Protein AF-A0A9J5X542-F1 (afdb_monomer_lite)

InterPro domains:
  IPR036397 Ribonuclease H superfamily [G3DSA:3.30.420.10] (144-338)
  IPR051132 3'-5' Exonuclease domain-containing protein [PTHR13620] (135-333)

Radius of gyration: 28.14 Å; chains: 1; bounding box: 59×42×88 Å

Secondary structure (DSSP, 8-state):
--GGGSS-HHHHHHHTEEEEEETTEEEEEEEE--HHHHHHHHHHHHHH--SSS-EEEEEEETTTTEEEEEETTEEEEEEHHHHHHHTT-SS--HHHHHHHT-TT-EEE--TTTTSS--STTTHHHHHHHGGGG-S-HHHHHHHTEEEEEETTEEEEEEEES-HHHHHHHHHHHHHH--SSS-EEEEEEETTTTEEEEEETTEEEEEEHHHHHHHTT-SS--HHHHHHHT-TTPEEEESTT--HHHHHHSS-B-TTSPBP--SSEEEHHHHHHHHTT-GGGGS--HHHHHHHHT---PPP--TTSS--S---SS---HHHHHHHHHHHHHHHHHHHHHHHHHHHHHT--

Structure (mmCIF, N/CA/C/O backbone):
data_AF-A0A9J5X542-F1
#
_entry.id   AF-A0A9J5X542-F1
#
loop_
_atom_site.group_PDB
_atom_site.id
_atom_site.type_symbol
_atom_site.label_atom_id
_atom_site.label_alt_id
_atom_site.label_comp_id
_atom_site.label_asym_id
_atom_site.label_entity_id
_atom_site.label_seq_id
_atom_site.pdbx_PDB_ins_code
_atom_site.Cartn_x
_atom_site.Cartn_y
_atom_site.Cartn_z
_atom_site.occupancy
_atom_site.B_iso_or_equiv
_atom_site.auth_seq_id
_atom_site.auth_comp_id
_atom_site.auth_asym_id
_atom_site.auth_atom_id
_atom_site.pdbx_PDB_model_num
ATOM 1 N N . MET A 1 1 ? 30.188 -1.190 -53.531 1.00 45.97 1 MET A N 1
ATOM 2 C CA . MET A 1 1 ? 29.654 -2.337 -52.774 1.00 45.97 1 MET A CA 1
ATOM 3 C C . MET A 1 1 ? 30.503 -2.487 -51.524 1.00 45.97 1 MET A C 1
ATOM 5 O O . MET A 1 1 ? 31.707 -2.696 -51.648 1.00 45.97 1 MET A O 1
ATOM 9 N N . LYS A 1 2 ? 29.950 -2.208 -50.338 1.00 49.22 2 LYS A N 1
ATOM 10 C CA . LYS A 1 2 ? 30.733 -2.264 -49.090 1.00 49.22 2 LYS A CA 1
ATOM 11 C C . LYS A 1 2 ? 30.877 -3.739 -48.709 1.00 49.22 2 LYS A C 1
ATOM 13 O O . LYS A 1 2 ? 29.898 -4.466 -48.727 1.00 49.22 2 LYS A O 1
ATOM 18 N N . MET A 1 3 ? 32.070 -4.186 -48.317 1.00 48.47 3 MET A N 1
ATOM 19 C CA . MET A 1 3 ? 32.375 -5.602 -48.023 1.00 48.47 3 MET A CA 1
ATOM 20 C C . MET A 1 3 ? 31.442 -6.254 -46.970 1.00 48.47 3 MET A C 1
ATOM 22 O O . MET A 1 3 ? 31.294 -7.470 -46.936 1.00 48.47 3 MET A O 1
ATOM 26 N N . SER A 1 4 ? 30.755 -5.445 -46.153 1.00 50.34 4 SER A N 1
ATOM 27 C CA . SER A 1 4 ? 29.726 -5.897 -45.200 1.00 50.34 4 SER A CA 1
ATOM 28 C C . SER A 1 4 ? 28.386 -6.320 -45.826 1.00 50.34 4 SER A C 1
ATOM 30 O O . SER A 1 4 ? 27.562 -6.888 -45.122 1.00 50.34 4 SER A O 1
ATOM 32 N N . GLU A 1 5 ? 28.164 -6.076 -47.120 1.00 56.66 5 GLU A N 1
ATOM 33 C CA . GLU A 1 5 ? 26.954 -6.487 -47.857 1.00 56.66 5 GLU A CA 1
ATOM 34 C C . GLU A 1 5 ? 27.055 -7.921 -48.414 1.00 56.66 5 GLU A C 1
ATOM 36 O O . GLU A 1 5 ? 26.084 -8.438 -48.956 1.00 56.66 5 GLU A O 1
ATOM 41 N N . LEU A 1 6 ? 28.220 -8.570 -48.288 1.00 66.62 6 LEU A N 1
ATOM 42 C CA . LEU A 1 6 ? 28.500 -9.897 -48.858 1.00 66.62 6 LEU A CA 1
ATOM 43 C C . LEU A 1 6 ? 28.562 -11.027 -47.818 1.00 66.62 6 LEU A C 1
ATOM 45 O O . LEU A 1 6 ? 28.645 -12.194 -48.194 1.00 66.62 6 LEU A O 1
ATOM 49 N N . LEU A 1 7 ? 28.548 -10.704 -46.521 1.00 78.00 7 LEU A N 1
ATOM 50 C CA . LEU A 1 7 ? 28.634 -11.701 -45.452 1.00 78.00 7 LEU A CA 1
ATOM 51 C C . LEU A 1 7 ? 27.237 -12.089 -44.942 1.00 78.00 7 LEU A C 1
ATOM 53 O O . LEU A 1 7 ? 26.386 -11.211 -44.787 1.00 78.00 7 LEU A O 1
ATOM 57 N N . PRO A 1 8 ? 26.991 -13.375 -44.623 1.00 85.88 8 PRO A N 1
ATOM 58 C CA . PRO A 1 8 ? 25.739 -13.801 -44.006 1.00 85.88 8 PRO A CA 1
ATOM 59 C C . PRO A 1 8 ? 25.461 -13.049 -42.698 1.00 85.88 8 PRO A C 1
ATOM 61 O O . PRO A 1 8 ? 26.359 -12.874 -41.872 1.00 85.88 8 PRO A O 1
ATOM 64 N N . LEU A 1 9 ? 24.202 -12.665 -42.458 1.00 81.62 9 LEU A N 1
ATOM 65 C CA . LEU A 1 9 ? 23.803 -11.951 -41.236 1.00 81.62 9 LEU A CA 1
ATOM 66 C C . LEU A 1 9 ? 24.199 -12.710 -39.959 1.00 81.62 9 LEU A C 1
ATOM 68 O O . LEU A 1 9 ? 24.632 -12.094 -38.992 1.00 81.62 9 LEU A O 1
ATOM 72 N N . SER A 1 10 ? 24.119 -14.043 -39.969 1.00 82.50 10 SER A N 1
ATOM 73 C CA . SER A 1 10 ? 24.532 -14.887 -38.842 1.00 82.50 10 SER A CA 1
ATOM 74 C C . SER A 1 10 ? 26.006 -14.707 -38.468 1.00 82.50 10 SER A C 1
ATOM 76 O O . SER A 1 10 ? 26.337 -14.703 -37.284 1.00 82.50 10 SER A O 1
ATOM 78 N N . TRP A 1 11 ? 26.883 -14.497 -39.453 1.00 85.50 11 TRP A N 1
ATOM 79 C CA . TRP A 1 11 ? 28.308 -14.254 -39.221 1.00 85.50 11 TRP A CA 1
ATOM 80 C C . TRP A 1 11 ? 28.540 -12.867 -38.633 1.00 85.50 11 TRP A C 1
ATOM 82 O O . TRP A 1 11 ? 29.341 -12.713 -37.715 1.00 85.50 11 TRP A O 1
ATOM 92 N N . LEU A 1 12 ? 27.812 -11.863 -39.131 1.00 82.62 12 LEU A N 1
ATOM 93 C CA . LEU A 1 12 ? 27.878 -10.503 -38.601 1.00 82.62 12 LEU A CA 1
ATOM 94 C C . LEU A 1 12 ? 27.388 -10.445 -37.148 1.00 82.62 12 LEU A C 1
ATOM 96 O O . LEU A 1 12 ? 28.047 -9.834 -36.316 1.00 82.62 12 LEU A O 1
ATOM 100 N N . VAL A 1 13 ? 26.285 -11.131 -36.827 1.00 81.50 13 VAL A N 1
ATOM 101 C CA . VAL A 1 13 ? 25.786 -11.250 -35.448 1.00 81.50 13 VAL A CA 1
ATOM 102 C C . VAL A 1 13 ? 26.836 -11.919 -34.561 1.00 81.50 13 VAL A C 1
ATOM 104 O O . VAL A 1 13 ? 27.190 -11.361 -33.528 1.00 81.50 13 VAL A O 1
ATOM 107 N N . GLN A 1 14 ? 27.394 -13.060 -34.980 1.00 84.44 14 GLN A N 1
ATOM 108 C CA . GLN A 1 14 ? 28.408 -13.778 -34.201 1.00 84.44 14 GLN A CA 1
ATOM 109 C C . GLN A 1 14 ? 29.667 -12.935 -33.953 1.00 84.44 14 GLN A C 1
ATOM 111 O O . GLN A 1 14 ? 30.185 -12.930 -32.840 1.00 84.44 14 GLN A O 1
ATOM 116 N N . ALA A 1 15 ? 30.140 -12.193 -34.959 1.00 85.75 15 ALA A N 1
ATOM 117 C CA . ALA A 1 15 ? 31.297 -11.306 -34.830 1.00 85.75 15 ALA A CA 1
ATOM 118 C C . ALA A 1 15 ? 31.045 -10.109 -33.892 1.00 85.75 15 ALA A C 1
ATOM 120 O O . ALA A 1 15 ? 31.994 -9.507 -33.391 1.00 85.75 15 ALA A O 1
ATOM 121 N N . SER A 1 16 ? 29.776 -9.769 -33.659 1.00 87.44 16 SER A N 1
ATOM 122 C CA . SER A 1 16 ? 29.337 -8.690 -32.774 1.00 87.44 16 SER A CA 1
ATOM 123 C C . SER A 1 16 ? 28.946 -9.164 -31.372 1.00 87.44 16 SER A C 1
ATOM 125 O O . SER A 1 16 ? 28.579 -8.325 -30.549 1.00 87.44 16 SER A O 1
ATOM 127 N N . THR A 1 17 ? 29.006 -10.469 -31.081 1.00 92.44 17 THR A N 1
ATOM 128 C CA . THR A 1 17 ? 28.602 -11.050 -29.794 1.00 92.44 17 THR A CA 1
ATOM 129 C C . THR A 1 17 ? 29.809 -11.475 -28.955 1.00 92.44 17 THR A C 1
ATOM 131 O O . THR A 1 17 ? 30.704 -12.178 -29.417 1.00 92.44 17 THR A O 1
ATOM 134 N N . TYR A 1 18 ? 29.790 -11.101 -27.678 1.00 94.19 18 TYR A N 1
ATOM 135 C CA . TYR A 1 18 ? 30.855 -11.331 -26.709 1.00 94.19 18 TYR A CA 1
ATOM 136 C C . TYR A 1 18 ? 30.290 -11.926 -25.419 1.00 94.19 18 TYR A C 1
ATOM 138 O O . TYR A 1 18 ? 29.212 -11.539 -24.976 1.00 94.19 18 TYR A O 1
ATOM 146 N N . ASN A 1 19 ? 31.043 -12.813 -24.770 1.00 94.31 19 ASN A N 1
ATOM 147 C CA . ASN A 1 19 ? 30.752 -13.230 -23.399 1.00 94.31 19 ASN A CA 1
ATOM 148 C C . ASN A 1 19 ? 31.458 -12.269 -22.440 1.00 94.31 19 ASN A C 1
ATOM 150 O O . ASN A 1 19 ? 32.686 -12.254 -22.367 1.00 94.31 19 ASN A O 1
ATOM 154 N N . VAL A 1 20 ? 30.686 -11.461 -21.721 1.00 94.38 20 VAL A N 1
ATOM 155 C CA . VAL A 1 20 ? 31.185 -10.450 -20.784 1.00 94.38 20 VAL A CA 1
ATOM 156 C C . VAL A 1 20 ? 30.896 -10.913 -19.362 1.00 94.38 20 VAL A C 1
ATOM 158 O O . VAL A 1 20 ? 29.764 -11.273 -19.053 1.00 94.38 20 VAL A O 1
ATOM 161 N N . LYS A 1 21 ? 31.903 -10.907 -18.484 1.00 93.06 21 LYS A N 1
ATOM 162 C CA . LYS A 1 21 ? 31.700 -11.186 -17.056 1.00 93.06 21 LYS A CA 1
ATOM 163 C C . LYS A 1 21 ? 31.351 -9.905 -16.307 1.00 93.06 21 LYS A C 1
ATOM 165 O O . LYS A 1 21 ? 32.104 -8.936 -16.382 1.00 93.06 21 LYS A O 1
ATOM 170 N N . ILE A 1 22 ? 30.243 -9.926 -15.574 1.00 85.56 22 ILE A N 1
ATOM 171 C CA . ILE A 1 22 ? 29.807 -8.843 -14.689 1.00 85.56 22 ILE A CA 1
ATOM 172 C C . ILE A 1 22 ? 29.569 -9.465 -13.312 1.00 85.56 22 ILE A C 1
ATOM 174 O O . ILE A 1 22 ? 28.620 -10.220 -13.117 1.00 85.56 22 ILE A O 1
ATOM 178 N N . GLY A 1 23 ? 30.475 -9.199 -12.367 1.00 89.88 23 GLY A N 1
ATOM 179 C CA . GLY A 1 23 ? 30.498 -9.921 -11.093 1.00 89.88 23 GLY A CA 1
ATOM 180 C C . GLY A 1 23 ? 30.717 -11.423 -11.310 1.00 89.88 23 GLY A C 1
ATOM 181 O O . GLY A 1 23 ? 31.684 -11.825 -11.961 1.00 89.88 23 GLY A O 1
ATOM 182 N N . GLU A 1 24 ? 29.812 -12.241 -10.774 1.00 91.12 24 GLU A N 1
ATOM 183 C CA . GLU A 1 24 ? 29.828 -13.704 -10.923 1.00 91.12 24 GLU A CA 1
ATOM 184 C C . GLU A 1 24 ? 29.065 -14.196 -12.165 1.00 91.12 24 GLU A C 1
ATOM 186 O O . GLU A 1 24 ? 29.158 -15.367 -12.534 1.00 91.12 24 GLU A O 1
ATOM 191 N N . GLU A 1 25 ? 28.344 -13.309 -12.854 1.00 90.19 25 GLU A N 1
ATOM 192 C CA . GLU A 1 25 ? 27.497 -13.666 -13.988 1.00 90.19 25 GLU A CA 1
ATOM 193 C C . GLU A 1 25 ? 28.221 -13.492 -15.328 1.00 90.19 25 GLU A C 1
ATOM 195 O O . GLU A 1 25 ? 29.070 -12.615 -15.512 1.00 90.19 25 GLU A O 1
ATOM 200 N N . THR A 1 26 ? 27.875 -14.343 -16.299 1.00 93.94 26 THR A N 1
ATOM 201 C CA . THR A 1 26 ? 28.316 -14.203 -17.694 1.00 93.94 26 THR A CA 1
ATOM 202 C C . THR A 1 26 ? 27.145 -13.744 -18.552 1.00 93.94 26 THR A C 1
ATOM 204 O O . THR A 1 26 ? 26.142 -14.446 -18.671 1.00 93.94 26 THR A O 1
ATOM 207 N N . VAL A 1 27 ? 27.304 -12.581 -19.178 1.00 93.19 27 VAL A N 1
ATOM 208 C CA . VAL A 1 27 ? 26.310 -11.928 -20.027 1.00 93.19 27 VAL A CA 1
ATOM 209 C C . VAL A 1 27 ? 26.757 -12.001 -21.486 1.00 93.19 27 VAL A C 1
ATOM 211 O O . VAL A 1 27 ? 27.863 -11.594 -21.844 1.00 93.19 27 VAL A O 1
ATOM 214 N N . ILE A 1 28 ? 25.881 -12.515 -22.342 1.00 95.06 28 ILE A N 1
ATOM 215 C CA . ILE A 1 28 ? 26.035 -12.548 -23.794 1.00 95.06 28 ILE A CA 1
ATOM 216 C C . ILE A 1 28 ? 25.694 -11.156 -24.328 1.00 95.06 28 ILE A C 1
ATOM 218 O O . ILE A 1 28 ? 24.525 -10.789 -24.465 1.00 95.06 28 ILE A O 1
ATOM 222 N N . THR A 1 29 ? 26.719 -10.375 -24.637 1.00 95.38 29 THR A N 1
ATOM 223 C CA . THR A 1 29 ? 26.597 -8.978 -25.051 1.00 95.38 29 THR A CA 1
ATOM 224 C C . THR A 1 29 ? 26.795 -8.846 -26.551 1.00 95.38 29 THR A C 1
ATOM 226 O O . THR A 1 29 ? 27.849 -9.196 -27.069 1.00 95.38 29 THR A O 1
ATOM 229 N N . THR A 1 30 ? 25.806 -8.305 -27.256 1.00 96.44 30 THR A N 1
ATOM 230 C CA . THR A 1 30 ? 25.934 -7.929 -28.668 1.00 96.44 30 THR A CA 1
ATOM 231 C C . THR A 1 30 ? 26.155 -6.428 -28.785 1.00 96.44 30 THR A C 1
ATOM 233 O O . THR A 1 30 ? 25.324 -5.658 -28.314 1.00 96.44 30 THR A O 1
ATOM 236 N N . VAL A 1 31 ? 27.249 -6.006 -29.422 1.00 95.38 31 VAL A N 1
ATOM 237 C CA . VAL A 1 31 ? 27.555 -4.589 -29.678 1.00 95.38 31 VAL A CA 1
ATOM 238 C C . VAL A 1 31 ? 27.445 -4.319 -31.169 1.00 95.38 31 VAL A C 1
ATOM 240 O O . VAL A 1 31 ? 28.149 -4.937 -31.966 1.00 95.38 31 VAL A O 1
ATOM 243 N N . THR A 1 32 ? 26.573 -3.396 -31.568 1.00 94.94 32 THR A N 1
ATOM 244 C CA . THR A 1 32 ? 26.293 -3.168 -32.988 1.00 94.94 32 THR A CA 1
ATOM 245 C C . THR A 1 32 ? 26.017 -1.709 -33.330 1.00 94.94 32 THR A C 1
ATOM 247 O O . THR A 1 32 ? 25.584 -0.913 -32.503 1.00 94.94 32 THR A O 1
ATOM 250 N N . TYR A 1 33 ? 26.258 -1.374 -34.593 1.00 92.12 33 TYR A N 1
ATOM 251 C CA . TYR A 1 33 ? 25.840 -0.138 -35.252 1.00 92.12 33 TYR A CA 1
ATOM 252 C C . TYR A 1 33 ? 25.073 -0.436 -36.549 1.00 92.12 33 TYR A C 1
ATOM 254 O O . TYR A 1 33 ? 25.005 0.420 -37.417 1.00 92.12 33 TYR A O 1
ATOM 262 N N . ARG A 1 34 ? 24.571 -1.663 -36.740 1.00 92.69 34 ARG A N 1
ATOM 263 C CA . ARG A 1 34 ? 23.854 -2.073 -37.957 1.00 92.69 34 ARG A CA 1
ATOM 264 C C . ARG A 1 34 ? 22.418 -2.452 -37.632 1.00 92.69 34 ARG A C 1
ATOM 266 O O . ARG A 1 34 ? 22.204 -3.319 -36.783 1.00 92.69 34 ARG A O 1
ATOM 273 N N . GLU A 1 35 ? 21.465 -1.878 -38.357 1.00 92.25 35 GLU A N 1
ATOM 274 C CA . GLU A 1 35 ? 20.027 -2.103 -38.180 1.00 92.25 35 GLU A CA 1
ATOM 275 C C . GLU A 1 35 ? 19.667 -3.594 -38.232 1.00 92.25 35 GLU A C 1
ATOM 277 O O . GLU A 1 35 ? 18.997 -4.107 -37.338 1.00 92.25 35 GLU A O 1
ATOM 282 N N . ALA A 1 36 ? 20.177 -4.328 -39.224 1.00 89.94 36 ALA A N 1
ATOM 283 C CA . ALA A 1 36 ? 19.873 -5.751 -39.388 1.00 89.94 36 ALA A CA 1
ATOM 284 C C . ALA A 1 36 ? 20.276 -6.598 -38.162 1.00 89.94 36 ALA A C 1
ATOM 286 O O . ALA A 1 36 ? 19.565 -7.530 -37.779 1.00 89.94 36 ALA A O 1
ATOM 287 N N . ILE A 1 37 ? 21.396 -6.256 -37.514 1.00 92.19 37 ILE A N 1
ATOM 288 C CA . ILE A 1 37 ? 21.841 -6.928 -36.285 1.00 92.19 37 ILE A CA 1
ATOM 289 C C . ILE A 1 37 ? 20.943 -6.513 -35.117 1.00 92.19 37 ILE A C 1
ATOM 291 O O . ILE A 1 37 ? 20.557 -7.374 -34.335 1.00 92.19 37 ILE A O 1
ATOM 295 N N . VAL A 1 38 ? 20.545 -5.236 -35.024 1.00 92.06 38 VAL A N 1
ATOM 296 C CA . VAL A 1 38 ? 19.592 -4.762 -34.003 1.00 92.06 38 VAL A CA 1
ATOM 297 C C . VAL A 1 38 ? 18.278 -5.542 -34.071 1.00 92.06 38 VAL A C 1
ATOM 299 O O . VAL A 1 38 ? 17.829 -6.048 -33.046 1.00 92.06 38 VAL A O 1
ATOM 302 N N . ILE A 1 39 ? 17.695 -5.716 -35.260 1.00 92.12 39 ILE A N 1
ATOM 303 C CA . ILE A 1 39 ? 16.442 -6.470 -35.451 1.00 92.12 39 ILE A CA 1
ATOM 304 C C . ILE A 1 39 ? 16.597 -7.923 -34.974 1.00 92.12 39 ILE A C 1
ATOM 306 O O . ILE A 1 39 ? 15.760 -8.440 -34.221 1.00 92.12 39 ILE A O 1
ATOM 310 N N . SER A 1 40 ? 17.695 -8.577 -35.367 1.00 91.88 40 SER A N 1
ATOM 311 C CA . SER A 1 40 ? 18.000 -9.945 -34.938 1.00 91.88 40 SER A CA 1
ATOM 312 C C . SER A 1 40 ? 18.182 -10.038 -33.419 1.00 91.88 40 SER A C 1
ATOM 314 O O . SER A 1 40 ? 17.661 -10.957 -32.786 1.00 91.88 40 SER A O 1
ATOM 316 N N . SER A 1 41 ? 18.899 -9.090 -32.815 1.00 93.12 41 SER A N 1
ATOM 317 C CA . SER A 1 41 ? 19.160 -9.063 -31.376 1.00 93.12 41 SER A CA 1
ATOM 318 C C . SER A 1 41 ? 17.906 -8.754 -30.560 1.00 93.12 41 SER A C 1
ATOM 320 O O . SER A 1 41 ? 17.703 -9.391 -29.533 1.00 93.12 41 SER A O 1
ATOM 322 N N . ILE A 1 42 ? 17.025 -7.858 -31.017 1.00 93.00 42 ILE A N 1
ATOM 323 C CA . ILE A 1 42 ? 15.725 -7.601 -30.373 1.00 93.00 42 ILE A CA 1
ATOM 324 C C . ILE A 1 42 ? 14.867 -8.864 -30.376 1.00 93.00 42 ILE A C 1
ATOM 326 O O . ILE A 1 42 ? 14.272 -9.202 -29.357 1.00 93.00 42 ILE A O 1
ATOM 330 N N . SER A 1 43 ? 14.829 -9.593 -31.492 1.00 90.56 43 SER A N 1
ATOM 331 C CA . SER A 1 43 ? 14.090 -10.860 -31.573 1.00 90.56 43 SER A CA 1
ATOM 332 C C . SER A 1 43 ? 14.631 -11.888 -30.572 1.00 90.56 43 SER A C 1
ATOM 334 O O . SER A 1 43 ? 13.858 -12.560 -29.887 1.00 90.56 43 SER A O 1
ATOM 336 N N . ALA A 1 44 ? 15.959 -11.960 -30.420 1.00 90.06 44 ALA A N 1
ATOM 337 C CA . ALA A 1 44 ? 16.597 -12.797 -29.409 1.00 90.06 44 ALA A CA 1
ATOM 338 C C . ALA A 1 44 ? 16.252 -12.345 -27.978 1.00 90.06 44 ALA A C 1
ATOM 340 O O . ALA A 1 44 ? 15.894 -13.188 -27.160 1.00 90.06 44 ALA A O 1
ATOM 341 N N . LEU A 1 45 ? 16.279 -11.039 -27.683 1.00 90.75 45 LEU A N 1
ATOM 342 C CA . LEU A 1 45 ? 15.851 -10.501 -26.386 1.00 90.75 45 LEU A CA 1
ATOM 343 C C . LEU A 1 45 ? 14.388 -10.856 -26.095 1.00 90.75 45 LEU A C 1
ATOM 345 O O . LEU A 1 45 ? 14.106 -11.411 -25.039 1.00 90.75 45 LEU A O 1
ATOM 349 N N . LYS A 1 46 ? 13.470 -10.640 -27.048 1.00 89.88 46 LYS A N 1
ATOM 350 C CA . LYS A 1 46 ? 12.047 -11.003 -26.914 1.00 89.88 46 LYS A CA 1
ATOM 351 C C . LYS A 1 46 ? 11.848 -12.486 -26.602 1.00 89.88 46 LYS A C 1
ATOM 353 O O . LYS A 1 46 ? 10.983 -12.832 -25.804 1.00 89.88 46 LYS A O 1
ATOM 358 N N . SER A 1 47 ? 12.666 -13.368 -27.175 1.00 88.38 47 SER A N 1
ATOM 359 C CA . SER A 1 47 ? 12.582 -14.808 -26.899 1.00 88.38 47 SER A CA 1
ATOM 360 C C . SER A 1 47 ? 12.933 -15.188 -25.452 1.00 88.38 47 SER A C 1
ATOM 362 O O . SER A 1 47 ? 12.486 -16.234 -24.978 1.00 88.38 47 SER A O 1
ATOM 364 N N . GLU A 1 48 ? 13.680 -14.338 -24.740 1.00 86.75 48 GLU A N 1
ATOM 365 C CA . GLU A 1 48 ? 14.023 -14.522 -23.325 1.00 86.75 48 GLU A CA 1
ATOM 366 C C . GLU A 1 48 ? 12.923 -14.016 -22.374 1.00 86.75 48 GLU A C 1
ATOM 368 O O . GLU A 1 48 ? 12.856 -14.463 -21.225 1.00 86.75 48 GLU A O 1
ATOM 373 N N . LEU A 1 49 ? 12.024 -13.145 -22.850 1.00 85.50 49 LEU A N 1
ATOM 374 C CA . LEU A 1 49 ? 10.953 -12.481 -22.089 1.00 85.50 49 LEU A CA 1
ATOM 375 C C . LEU A 1 49 ? 9.729 -13.387 -21.799 1.00 85.50 49 LEU A C 1
ATOM 377 O O . LEU A 1 49 ? 8.636 -12.893 -21.560 1.00 85.50 49 LEU A O 1
ATOM 381 N N . LYS A 1 50 ? 9.876 -14.720 -21.795 1.00 70.94 50 LYS A N 1
ATOM 382 C CA . LYS A 1 50 ? 8.771 -15.703 -21.639 1.00 70.94 50 LYS A CA 1
ATOM 383 C C . LYS A 1 50 ? 8.112 -15.760 -20.245 1.00 70.94 50 LYS A C 1
ATOM 385 O O . LYS A 1 50 ? 7.454 -16.748 -19.927 1.00 70.94 50 LYS A O 1
ATOM 390 N N . THR A 1 51 ? 8.314 -14.768 -19.388 1.00 64.06 51 THR A N 1
ATOM 391 C CA . THR A 1 51 ? 7.703 -14.703 -18.052 1.00 64.06 51 THR A CA 1
ATOM 392 C C . THR A 1 51 ? 6.463 -13.810 -18.078 1.00 64.06 51 THR A C 1
ATOM 394 O O . THR A 1 51 ? 6.433 -12.868 -18.868 1.00 64.06 51 THR A O 1
ATOM 397 N N . PRO A 1 52 ? 5.447 -14.059 -17.229 1.00 56.06 52 PRO A N 1
ATOM 398 C CA . PRO A 1 52 ? 4.450 -13.033 -16.948 1.00 56.06 52 PRO A CA 1
ATOM 399 C C . PRO A 1 52 ? 5.200 -11.821 -16.373 1.00 56.06 52 PRO A C 1
ATOM 401 O O . PRO A 1 52 ? 5.973 -11.981 -15.432 1.00 56.06 52 PRO A O 1
ATOM 404 N N . ASP A 1 53 ? 5.047 -10.662 -17.009 1.00 59.75 53 ASP A N 1
ATOM 405 C CA . ASP A 1 53 ? 5.727 -9.394 -16.697 1.00 59.75 53 ASP A CA 1
ATOM 406 C C . ASP A 1 53 ? 7.254 -9.400 -16.950 1.00 59.75 53 ASP A C 1
ATOM 408 O O . ASP A 1 53 ? 8.063 -9.512 -16.028 1.00 59.75 53 ASP A O 1
ATOM 412 N N . PRO A 1 54 ? 7.701 -9.323 -18.214 1.00 81.62 54 PRO A N 1
ATOM 413 C CA . PRO A 1 54 ? 9.117 -9.329 -18.543 1.00 81.62 54 PRO A CA 1
ATOM 414 C C . PRO A 1 54 ? 9.779 -7.946 -18.405 1.00 81.62 54 PRO A C 1
ATOM 416 O O . PRO A 1 54 ? 9.361 -6.961 -19.017 1.00 81.62 54 PRO A O 1
ATOM 419 N N . PHE A 1 55 ? 10.873 -7.893 -17.640 1.00 82.06 55 PHE A N 1
ATOM 420 C CA . PHE A 1 55 ? 11.673 -6.681 -17.455 1.00 82.06 55 PHE A CA 1
ATOM 421 C C . PHE A 1 55 ? 12.806 -6.592 -18.458 1.00 82.06 55 PHE A C 1
ATOM 423 O O . PHE A 1 55 ? 13.520 -7.568 -18.706 1.00 82.06 55 PHE A O 1
ATOM 430 N N . VAL A 1 56 ? 13.017 -5.384 -18.965 1.00 87.94 56 VAL A N 1
ATOM 431 C CA . VAL A 1 56 ? 14.187 -5.036 -19.762 1.00 87.94 56 VAL A CA 1
ATOM 432 C C . VAL A 1 56 ? 14.922 -3.915 -19.046 1.00 87.94 56 VAL A C 1
ATOM 434 O O . VAL A 1 56 ? 14.401 -2.812 -18.899 1.00 87.94 56 VAL A O 1
ATOM 437 N N . GLY A 1 57 ? 16.148 -4.186 -18.607 1.00 87.56 57 GLY A N 1
ATOM 438 C CA . GLY A 1 57 ? 17.062 -3.129 -18.199 1.00 87.56 57 GLY A CA 1
ATOM 439 C C . GLY A 1 57 ? 17.334 -2.224 -19.399 1.00 87.56 57 GLY A C 1
ATOM 440 O O . GLY A 1 57 ? 17.700 -2.734 -20.454 1.00 87.56 57 GLY A O 1
ATOM 441 N N . ILE A 1 58 ? 17.138 -0.918 -19.274 1.00 88.56 58 ILE A N 1
ATOM 442 C CA . ILE A 1 58 ? 17.437 0.063 -20.314 1.00 88.56 58 ILE A CA 1
ATOM 443 C C . ILE A 1 58 ? 18.394 1.107 -19.760 1.00 88.56 58 ILE A C 1
ATOM 445 O O . ILE A 1 58 ? 18.238 1.564 -18.630 1.00 88.56 58 ILE A O 1
ATOM 449 N N . ASP A 1 59 ? 19.377 1.497 -20.559 1.00 85.88 59 ASP A N 1
ATOM 450 C CA . ASP A 1 59 ? 20.217 2.645 -20.242 1.00 85.88 59 ASP A CA 1
ATOM 451 C C . ASP A 1 59 ? 20.548 3.430 -21.509 1.00 85.88 59 ASP A C 1
ATOM 453 O O . ASP A 1 59 ? 20.580 2.887 -22.618 1.00 85.88 59 ASP A O 1
ATOM 457 N N . ASN A 1 60 ? 20.786 4.720 -21.327 1.00 82.44 60 ASN A N 1
ATOM 458 C CA . ASN A 1 60 ? 21.267 5.613 -22.358 1.00 82.44 60 ASN A CA 1
ATOM 459 C C . ASN A 1 60 ? 22.521 6.313 -21.836 1.00 82.44 60 ASN A C 1
ATOM 461 O O . ASN A 1 60 ? 22.458 7.176 -20.960 1.00 82.44 60 ASN A O 1
ATOM 465 N N . VAL A 1 61 ? 23.659 5.941 -22.410 1.00 79.62 61 VAL A N 1
ATOM 466 C CA . VAL A 1 61 ? 24.973 6.451 -22.026 1.00 79.62 61 VAL A CA 1
ATOM 467 C C . VAL A 1 61 ? 25.613 7.233 -23.164 1.00 79.62 61 VAL A C 1
ATOM 469 O O . VAL A 1 61 ? 25.305 7.053 -24.343 1.00 79.62 61 VAL A O 1
ATOM 472 N N . ASN A 1 62 ? 26.541 8.113 -22.785 1.00 79.81 62 ASN A N 1
ATOM 473 C CA . ASN A 1 62 ? 27.269 8.981 -23.707 1.00 79.81 62 ASN A CA 1
ATOM 474 C C . ASN A 1 62 ? 26.331 9.872 -24.548 1.00 79.81 62 ASN A C 1
ATOM 476 O O . ASN A 1 62 ? 26.403 9.888 -25.772 1.00 79.81 62 ASN A O 1
ATOM 480 N N . ASN A 1 63 ? 25.424 10.596 -23.879 1.00 71.00 63 ASN A N 1
ATOM 481 C CA . ASN A 1 63 ? 24.512 11.577 -24.487 1.00 71.00 63 ASN A CA 1
ATOM 482 C C . ASN A 1 63 ? 23.629 11.037 -25.633 1.00 71.00 63 ASN A C 1
ATOM 484 O O . ASN A 1 63 ? 23.355 11.764 -26.584 1.00 71.00 63 ASN A O 1
ATOM 488 N N . GLY A 1 64 ? 23.168 9.783 -25.576 1.00 68.44 64 GLY A N 1
ATOM 489 C CA . GLY A 1 64 ? 22.364 9.197 -26.660 1.00 68.44 64 GLY A CA 1
ATOM 490 C C . GLY A 1 64 ? 23.143 8.331 -27.638 1.00 68.44 64 GLY A C 1
ATOM 491 O O . GLY A 1 64 ? 22.524 7.654 -28.456 1.00 68.44 64 GLY A O 1
ATOM 492 N N . ASP A 1 65 ? 24.477 8.323 -27.576 1.00 80.19 65 ASP A N 1
ATOM 493 C CA . ASP A 1 65 ? 25.283 7.552 -28.523 1.00 80.19 65 ASP A CA 1
ATOM 494 C C . ASP A 1 65 ? 25.156 6.044 -28.313 1.00 80.19 65 ASP A C 1
ATOM 496 O O . ASP A 1 65 ? 25.268 5.283 -29.278 1.00 80.19 65 ASP A O 1
ATOM 500 N N . LEU A 1 66 ? 24.947 5.610 -27.068 1.00 86.19 66 LEU A N 1
ATOM 501 C CA . LEU A 1 66 ? 24.865 4.207 -26.689 1.00 86.19 66 LEU A CA 1
ATOM 502 C C . LEU A 1 66 ? 23.518 3.919 -26.029 1.00 86.19 66 LEU A C 1
ATOM 504 O O . LEU A 1 66 ? 23.249 4.379 -24.921 1.00 86.19 66 LEU A O 1
ATOM 508 N N . LEU A 1 67 ? 22.703 3.105 -26.697 1.00 89.75 67 LEU A N 1
ATOM 509 C CA . LEU A 1 67 ? 21.448 2.588 -26.161 1.00 89.75 67 LEU A CA 1
ATOM 510 C C . LEU A 1 67 ? 21.636 1.132 -25.739 1.00 89.75 67 LEU A C 1
ATOM 512 O O . LEU A 1 67 ? 22.059 0.303 -26.549 1.00 89.75 67 LEU A O 1
ATOM 516 N N . LEU A 1 68 ? 21.353 0.832 -24.475 1.00 92.25 68 LEU A N 1
ATOM 517 C CA . LEU A 1 68 ? 21.572 -0.480 -23.882 1.00 92.25 68 LEU A CA 1
ATOM 518 C C . LEU A 1 68 ? 20.241 -1.131 -23.531 1.00 92.25 68 LEU A C 1
ATOM 520 O O . LEU A 1 68 ? 19.367 -0.487 -22.958 1.00 92.25 68 LEU A O 1
ATOM 524 N N . PHE A 1 69 ? 20.133 -2.425 -23.816 1.00 93.25 69 PHE A N 1
ATOM 525 C CA . PHE A 1 69 ? 19.038 -3.280 -23.376 1.00 93.25 69 PHE A CA 1
ATOM 526 C C . PHE A 1 69 ? 19.588 -4.529 -22.709 1.00 93.25 69 PHE A C 1
ATOM 528 O O . PHE A 1 69 ? 20.443 -5.202 -23.281 1.00 93.25 69 PHE A O 1
ATOM 535 N N . HIS A 1 70 ? 19.071 -4.876 -21.539 1.00 91.75 70 HIS A N 1
ATOM 536 C CA . HIS A 1 70 ? 19.514 -6.022 -20.764 1.00 91.75 70 HIS A CA 1
ATOM 537 C C . HIS A 1 70 ? 18.334 -6.906 -20.362 1.00 91.75 70 HIS A C 1
ATOM 539 O O . HIS A 1 70 ? 17.372 -6.436 -19.758 1.00 91.75 70 HIS A O 1
ATOM 545 N N . VAL A 1 71 ? 18.419 -8.199 -20.669 1.00 90.62 71 VAL A N 1
ATOM 546 C CA . VAL A 1 71 ? 17.402 -9.203 -20.339 1.00 90.62 71 VAL A CA 1
ATOM 547 C C . VAL A 1 71 ? 18.100 -10.483 -19.913 1.00 90.62 71 VAL A C 1
ATOM 549 O O . VAL A 1 71 ? 18.783 -11.106 -20.724 1.00 90.62 71 VAL A O 1
ATOM 552 N N . LYS A 1 72 ? 17.892 -10.913 -18.662 1.00 88.56 72 LYS A N 1
ATOM 553 C CA . LYS A 1 72 ? 18.533 -12.110 -18.088 1.00 88.56 72 LYS A CA 1
ATOM 554 C C . LYS A 1 72 ? 20.049 -12.093 -18.313 1.00 88.56 72 LYS A C 1
ATOM 556 O O . LYS A 1 72 ? 20.725 -11.238 -17.771 1.00 88.56 72 LYS A O 1
ATOM 561 N N . ASN A 1 73 ? 20.569 -13.007 -19.125 1.00 89.75 73 ASN A N 1
ATOM 562 C CA . ASN A 1 73 ? 21.981 -13.130 -19.461 1.00 89.75 73 ASN A CA 1
ATOM 563 C C . ASN A 1 73 ? 22.313 -12.547 -20.844 1.00 89.75 73 ASN A C 1
ATOM 565 O O . ASN A 1 73 ? 23.328 -12.924 -21.425 1.00 89.75 73 ASN A O 1
ATOM 569 N N . ARG A 1 74 ? 21.470 -11.679 -21.413 1.00 92.88 74 ARG A N 1
ATOM 570 C CA . ARG A 1 74 ? 21.697 -11.038 -22.713 1.00 92.88 74 ARG A CA 1
ATOM 571 C C . ARG A 1 74 ? 21.728 -9.527 -22.585 1.00 92.88 74 ARG A C 1
ATOM 573 O O . ARG A 1 74 ? 20.869 -8.929 -21.946 1.00 92.88 74 ARG A O 1
ATOM 580 N N . CYS A 1 75 ? 22.675 -8.918 -23.283 1.00 94.88 75 CYS A N 1
ATOM 581 C CA . CYS A 1 75 ? 22.785 -7.477 -23.419 1.00 94.88 75 CYS A CA 1
ATOM 582 C C . CYS A 1 75 ? 22.878 -7.096 -24.900 1.00 94.88 75 CYS A C 1
ATOM 584 O O . CYS A 1 75 ? 23.569 -7.752 -25.679 1.00 94.88 75 CYS A O 1
ATOM 586 N N . LEU A 1 76 ? 22.188 -6.035 -25.299 1.00 95.94 76 LEU A N 1
ATOM 587 C CA . LEU A 1 76 ? 22.307 -5.403 -26.606 1.00 95.94 76 LEU A CA 1
ATOM 588 C C . LEU A 1 76 ? 22.773 -3.967 -26.400 1.00 95.94 76 LEU A C 1
ATOM 590 O O . LEU A 1 76 ? 22.083 -3.186 -25.755 1.00 95.94 76 LEU A O 1
ATOM 594 N N . ILE A 1 77 ? 23.919 -3.625 -26.978 1.00 95.12 77 ILE A N 1
ATOM 595 C CA . ILE A 1 77 ? 24.479 -2.276 -26.991 1.00 95.12 77 ILE A CA 1
ATOM 596 C C . ILE A 1 77 ? 24.424 -1.762 -28.426 1.00 95.12 77 ILE A C 1
ATOM 598 O O . ILE A 1 77 ? 25.077 -2.303 -29.322 1.00 95.12 77 ILE A O 1
ATOM 602 N N . ILE A 1 78 ? 23.651 -0.706 -28.643 1.00 94.38 78 ILE A N 1
ATOM 603 C CA . ILE A 1 78 ? 23.477 -0.073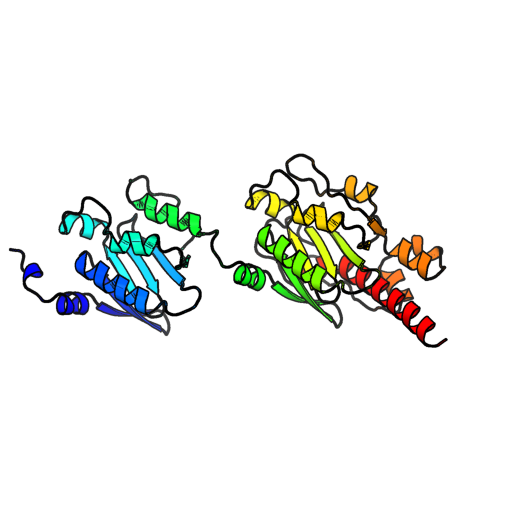 -29.946 1.00 94.38 78 ILE A CA 1
ATOM 604 C C . ILE A 1 78 ? 24.258 1.236 -29.955 1.00 94.38 78 ILE A C 1
ATOM 606 O O . ILE A 1 78 ? 23.951 2.146 -29.189 1.00 94.38 78 ILE A O 1
ATOM 610 N N . GLN A 1 79 ? 25.232 1.358 -30.857 1.00 92.62 79 GLN A N 1
ATOM 611 C CA . GLN A 1 79 ? 25.851 2.640 -31.200 1.00 92.62 79 GLN A CA 1
ATOM 612 C C . GLN A 1 79 ? 24.884 3.429 -32.092 1.00 92.62 79 GLN A C 1
ATOM 614 O O . GLN A 1 79 ? 25.012 3.442 -33.319 1.00 92.62 79 GLN A O 1
ATOM 619 N N . PHE A 1 80 ? 23.871 4.026 -31.471 1.00 88.50 80 PHE A N 1
ATOM 620 C CA . PHE A 1 80 ? 22.654 4.497 -32.124 1.00 88.50 80 PHE A CA 1
ATOM 621 C C . PHE A 1 80 ? 22.934 5.543 -33.208 1.00 88.50 80 PHE A C 1
ATOM 623 O O . PHE A 1 80 ? 22.599 5.338 -34.373 1.00 88.50 80 PHE A O 1
ATOM 630 N N . ASN A 1 81 ? 23.662 6.608 -32.871 1.00 86.88 81 ASN A N 1
ATOM 631 C CA . ASN A 1 81 ? 24.008 7.665 -33.826 1.00 86.88 81 ASN A CA 1
ATOM 632 C C . ASN A 1 81 ? 24.858 7.156 -34.998 1.00 86.88 81 ASN A C 1
ATOM 634 O O . ASN A 1 81 ? 24.738 7.639 -36.127 1.00 86.88 81 ASN A O 1
ATOM 638 N N . ARG A 1 82 ? 25.710 6.155 -34.754 1.00 89.62 82 ARG A N 1
ATOM 639 C CA . ARG A 1 82 ? 26.516 5.526 -35.804 1.00 89.62 82 ARG A CA 1
ATOM 640 C C . ARG A 1 82 ? 25.655 4.672 -36.733 1.00 89.62 82 ARG A C 1
ATOM 642 O O . ARG A 1 82 ? 25.885 4.709 -37.938 1.00 89.62 82 ARG A O 1
ATOM 649 N N . MET A 1 83 ? 24.674 3.956 -36.187 1.00 92.62 83 MET A N 1
ATOM 650 C CA . MET A 1 83 ? 23.699 3.187 -36.963 1.00 92.62 83 MET A CA 1
ATOM 651 C C . MET A 1 83 ? 22.879 4.088 -37.876 1.00 92.62 83 MET A C 1
ATOM 653 O O . MET A 1 83 ? 22.876 3.872 -39.085 1.00 92.62 83 MET A O 1
ATOM 657 N N . MET A 1 84 ? 22.293 5.152 -37.322 1.00 88.19 84 MET A N 1
ATOM 658 C CA . MET A 1 84 ? 21.504 6.117 -38.091 1.00 88.19 84 MET A CA 1
ATOM 659 C C . MET A 1 84 ? 22.292 6.676 -39.286 1.00 88.19 84 MET A C 1
ATOM 661 O O . MET A 1 84 ? 21.791 6.713 -40.406 1.00 88.19 84 MET A O 1
ATOM 665 N N . LYS A 1 85 ? 23.566 7.040 -39.068 1.00 89.12 85 LYS A N 1
ATOM 666 C CA . LYS A 1 85 ? 24.448 7.579 -40.116 1.00 89.12 85 LYS A CA 1
ATOM 667 C C . LYS A 1 85 ? 24.887 6.539 -41.148 1.00 89.12 85 LYS A C 1
ATOM 669 O O . LYS A 1 85 ? 24.946 6.856 -42.329 1.00 89.12 85 LYS A O 1
ATOM 674 N N . LEU A 1 86 ? 25.281 5.336 -40.727 1.00 87.38 86 LEU A N 1
ATOM 675 C CA . LEU A 1 86 ? 25.885 4.352 -41.636 1.00 87.38 86 LEU A CA 1
ATOM 676 C C . LEU A 1 86 ? 24.865 3.593 -42.479 1.00 87.38 86 LEU A C 1
ATOM 678 O O . LEU A 1 86 ? 25.198 3.232 -43.610 1.00 87.38 86 LEU A O 1
ATOM 682 N N . ASP A 1 87 ? 23.665 3.382 -41.943 1.00 86.94 87 ASP A N 1
ATOM 683 C CA . ASP A 1 87 ? 22.560 2.735 -42.649 1.00 86.94 87 ASP A CA 1
ATOM 684 C C . ASP A 1 87 ? 21.620 3.765 -43.319 1.00 86.94 87 ASP A C 1
ATOM 686 O O . ASP A 1 87 ? 20.589 3.391 -43.865 1.00 86.94 87 ASP A O 1
ATOM 690 N N . ASN A 1 88 ? 21.999 5.055 -43.346 1.00 89.62 88 ASN A N 1
ATOM 691 C CA . ASN A 1 88 ? 21.235 6.159 -43.951 1.00 89.62 88 ASN A CA 1
ATOM 692 C C . ASN A 1 88 ? 19.774 6.230 -43.466 1.00 89.62 88 ASN A C 1
ATOM 694 O O . ASN A 1 88 ? 18.856 6.490 -44.247 1.00 89.62 88 ASN A O 1
ATOM 698 N N . LEU A 1 89 ? 19.557 5.994 -42.174 1.00 85.44 89 LEU A N 1
ATOM 699 C CA . LEU A 1 89 ? 18.226 6.003 -41.584 1.00 85.44 89 LEU A CA 1
ATOM 700 C C . LEU A 1 89 ? 17.799 7.438 -41.284 1.00 85.44 89 LEU A C 1
ATOM 702 O O . LEU A 1 89 ? 18.524 8.200 -40.644 1.00 85.44 89 LEU A O 1
ATOM 706 N N . THR A 1 90 ? 16.592 7.796 -41.710 1.00 88.31 90 THR A N 1
ATOM 707 C CA . THR A 1 90 ? 15.963 9.083 -41.379 1.00 88.31 90 THR A CA 1
ATOM 708 C C . THR A 1 90 ? 15.086 9.003 -40.130 1.00 88.31 90 THR A C 1
ATOM 710 O O . THR A 1 90 ? 14.603 10.027 -39.660 1.00 88.31 90 THR A O 1
ATOM 713 N N . ASP A 1 91 ? 14.850 7.797 -39.608 1.00 86.19 91 ASP A N 1
ATOM 714 C CA . ASP A 1 91 ? 13.980 7.529 -38.464 1.00 86.19 91 ASP A CA 1
ATOM 715 C C . ASP A 1 91 ? 14.413 6.240 -37.735 1.00 86.19 91 ASP A C 1
ATOM 717 O O . ASP A 1 91 ? 15.158 5.427 -38.284 1.00 86.19 91 ASP A O 1
ATOM 721 N N . ILE A 1 92 ? 13.971 6.059 -36.488 1.00 85.69 92 ILE A N 1
ATOM 722 C CA . ILE A 1 92 ? 14.295 4.884 -35.667 1.00 85.69 92 ILE A CA 1
ATOM 723 C C . ILE A 1 92 ? 13.742 3.617 -36.346 1.00 85.69 92 ILE A C 1
ATOM 725 O O . ILE A 1 92 ? 12.561 3.618 -36.714 1.00 85.69 92 ILE A O 1
ATOM 729 N N . PRO A 1 93 ? 14.528 2.524 -36.441 1.00 89.56 93 PRO A N 1
ATOM 730 C CA . PRO A 1 93 ? 14.060 1.253 -36.990 1.00 89.56 93 PRO A CA 1
ATOM 731 C C . PRO A 1 93 ? 12.726 0.799 -36.392 1.00 89.56 93 PRO A C 1
ATOM 733 O O . PRO A 1 93 ? 12.558 0.802 -35.167 1.00 89.56 93 PRO A O 1
ATOM 736 N N . LEU A 1 94 ? 11.789 0.358 -37.240 1.00 88.06 94 LEU A N 1
ATOM 737 C CA . LEU A 1 94 ? 10.432 -0.010 -36.816 1.00 88.06 94 LEU A CA 1
ATOM 738 C C . LEU A 1 94 ? 10.440 -1.083 -35.718 1.00 88.06 94 LEU A C 1
ATOM 740 O O . LEU A 1 94 ? 9.767 -0.915 -34.709 1.00 88.06 94 LEU A O 1
ATOM 744 N N . SER A 1 95 ? 11.264 -2.128 -35.843 1.00 88.88 95 SER A N 1
ATOM 745 C CA . SER A 1 95 ? 11.358 -3.181 -34.818 1.00 88.88 95 SER A CA 1
ATOM 746 C C . SER A 1 95 ? 11.847 -2.665 -33.462 1.00 88.88 95 SER A C 1
ATOM 748 O O . SER A 1 95 ? 11.445 -3.189 -32.424 1.00 88.88 95 SER A O 1
ATOM 750 N N . LEU A 1 96 ? 12.703 -1.637 -33.454 1.00 88.88 96 LEU A N 1
ATOM 751 C CA . LEU A 1 96 ? 13.163 -0.992 -32.225 1.00 88.88 96 LEU A CA 1
ATOM 752 C C . LEU A 1 96 ? 12.061 -0.117 -31.619 1.00 88.88 96 LEU A C 1
ATOM 754 O O . LEU A 1 96 ? 11.848 -0.176 -30.410 1.00 88.88 96 LEU A O 1
ATOM 758 N N . LYS A 1 97 ? 11.310 0.622 -32.445 1.00 87.69 97 LYS A N 1
ATOM 759 C CA . LYS A 1 97 ? 10.121 1.365 -31.997 1.00 87.69 97 LYS A CA 1
ATOM 760 C C . LYS A 1 97 ? 9.064 0.440 -31.397 1.00 87.69 97 LYS A C 1
ATOM 762 O O . LYS A 1 97 ? 8.600 0.682 -30.290 1.00 87.69 97 LYS A O 1
ATOM 767 N N . GLU A 1 98 ? 8.720 -0.638 -32.096 1.00 87.75 98 GLU A N 1
ATOM 768 C CA . GLU A 1 98 ? 7.751 -1.634 -31.631 1.00 87.75 98 GLU A CA 1
ATOM 769 C C . GLU A 1 98 ? 8.189 -2.301 -30.329 1.00 87.75 98 GLU A C 1
ATOM 771 O O . GLU A 1 98 ? 7.354 -2.552 -29.471 1.00 87.75 98 GLU A O 1
ATOM 776 N N . PHE A 1 99 ? 9.485 -2.580 -30.160 1.00 88.31 99 PHE A N 1
ATOM 777 C CA . PHE A 1 99 ? 10.012 -3.113 -28.905 1.00 88.31 99 PHE A CA 1
ATOM 778 C C . PHE A 1 99 ? 9.872 -2.110 -27.756 1.00 88.31 99 PHE A C 1
ATOM 780 O O . PHE A 1 99 ? 9.370 -2.471 -26.699 1.00 88.31 99 PHE A O 1
ATOM 787 N N . LEU A 1 100 ? 10.255 -0.850 -27.975 1.00 84.75 100 LEU A N 1
ATOM 788 C CA . LEU A 1 100 ? 10.161 0.219 -26.974 1.00 84.75 100 LEU A CA 1
ATOM 789 C C . LEU A 1 100 ? 8.712 0.592 -26.616 1.00 84.75 100 LEU A C 1
ATOM 791 O O . LEU A 1 100 ? 8.455 1.072 -25.514 1.00 84.75 100 LEU A O 1
ATOM 795 N N . TRP A 1 101 ? 7.766 0.377 -27.532 1.00 80.50 101 TRP A N 1
ATOM 796 C CA . TRP A 1 101 ? 6.337 0.636 -27.327 1.00 80.50 101 TRP A CA 1
ATOM 797 C C . TRP A 1 101 ? 5.521 -0.598 -26.948 1.00 80.50 101 TRP A C 1
ATOM 799 O O . TRP A 1 101 ? 4.299 -0.494 -26.791 1.00 80.50 101 TRP A O 1
ATOM 809 N N . ASP A 1 102 ? 6.165 -1.751 -26.783 1.00 81.62 102 ASP A N 1
ATOM 810 C CA . ASP A 1 102 ? 5.490 -2.971 -26.374 1.00 81.62 102 ASP A CA 1
ATOM 811 C C . ASP A 1 102 ? 4.958 -2.809 -24.946 1.00 81.62 102 ASP A C 1
ATOM 813 O O . ASP A 1 102 ? 5.701 -2.798 -23.966 1.00 81.62 102 ASP A O 1
ATOM 817 N N . LYS A 1 103 ? 3.635 -2.667 -24.824 1.00 77.31 103 LYS A N 1
ATOM 818 C CA . LYS A 1 103 ? 2.966 -2.445 -23.536 1.00 77.31 103 LYS A CA 1
ATOM 819 C C . LYS A 1 103 ? 3.061 -3.647 -22.600 1.00 77.31 103 LYS A C 1
ATOM 821 O O . LYS A 1 103 ? 2.728 -3.490 -21.429 1.00 77.31 103 LYS A O 1
ATOM 826 N N . SER A 1 104 ? 3.466 -4.813 -23.105 1.00 79.88 104 SER A N 1
ATOM 827 C CA . SER A 1 104 ? 3.694 -5.999 -22.286 1.00 79.88 104 SER A CA 1
ATOM 828 C C . SER A 1 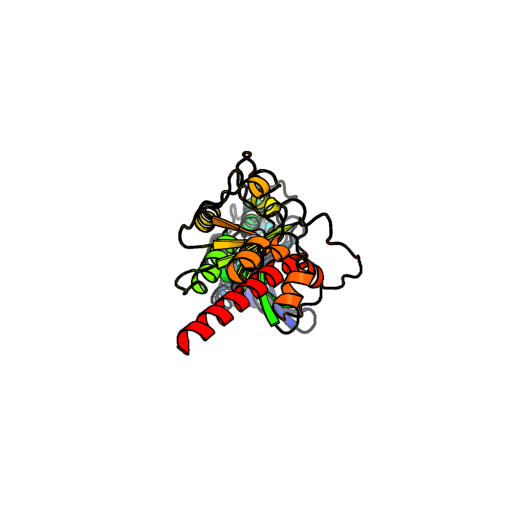104 ? 5.074 -6.024 -21.624 1.00 79.88 104 SER A C 1
ATOM 830 O O . SER A 1 104 ? 5.314 -6.892 -20.796 1.00 79.88 104 SER A O 1
ATOM 832 N N . ILE A 1 105 ? 5.976 -5.096 -21.968 1.00 81.12 105 ILE A N 1
ATOM 833 C CA . ILE A 1 105 ? 7.349 -5.055 -21.460 1.00 81.12 105 ILE A CA 1
ATOM 834 C C . ILE A 1 105 ? 7.511 -3.889 -20.484 1.00 81.12 105 ILE A C 1
ATOM 836 O O . ILE A 1 105 ? 7.169 -2.747 -20.798 1.00 81.12 105 ILE A O 1
ATOM 840 N N . THR A 1 106 ? 8.103 -4.153 -19.318 1.00 79.00 106 THR A N 1
ATOM 841 C CA . THR A 1 106 ? 8.479 -3.096 -18.374 1.00 79.00 106 THR A CA 1
ATOM 842 C C . THR A 1 106 ? 9.961 -2.769 -18.512 1.00 79.00 106 THR A C 1
ATOM 844 O O . THR A 1 106 ? 10.833 -3.585 -18.212 1.00 79.00 106 THR A O 1
ATOM 847 N N . PHE A 1 107 ? 10.263 -1.547 -18.942 1.00 81.81 107 PHE A N 1
ATOM 848 C CA . PHE A 1 107 ? 11.634 -1.055 -19.036 1.00 81.81 107 PHE A CA 1
ATOM 849 C C . PHE A 1 107 ? 12.080 -0.429 -17.706 1.00 81.81 107 PHE A C 1
ATOM 851 O O . PHE A 1 107 ? 11.383 0.424 -17.159 1.00 81.81 107 PHE A O 1
ATOM 858 N N . ILE A 1 108 ? 13.241 -0.837 -17.187 1.00 78.19 108 ILE A N 1
ATOM 859 C CA . ILE A 1 108 ? 13.828 -0.321 -15.940 1.00 78.19 108 ILE A CA 1
ATOM 860 C C . ILE A 1 108 ? 15.190 0.283 -16.250 1.00 78.19 108 ILE A C 1
ATOM 862 O O . ILE A 1 108 ? 16.057 -0.407 -16.771 1.00 78.19 108 ILE A O 1
ATOM 866 N N . GLY A 1 109 ? 15.417 1.538 -15.877 1.00 75.38 109 GLY A N 1
ATOM 867 C CA . GLY A 1 109 ? 16.708 2.192 -16.079 1.00 75.38 109 GLY A CA 1
ATOM 868 C C . GLY A 1 109 ? 17.071 3.172 -14.968 1.00 75.38 109 GLY A C 1
ATOM 869 O O . GLY A 1 109 ? 16.247 3.449 -14.090 1.00 75.38 109 GLY A O 1
ATOM 870 N N . PRO A 1 110 ? 18.309 3.695 -14.963 1.00 70.88 110 PRO A N 1
ATOM 871 C CA . PRO A 1 110 ? 18.736 4.696 -13.996 1.00 70.88 110 PRO A CA 1
ATOM 872 C C . PRO A 1 110 ? 17.898 5.982 -14.079 1.00 70.88 110 PRO A C 1
ATOM 874 O O . PRO A 1 110 ? 17.415 6.388 -15.135 1.00 70.88 110 PRO A O 1
ATOM 877 N N . ARG A 1 111 ? 17.772 6.673 -12.938 1.00 49.41 111 ARG A N 1
ATOM 878 C CA . ARG A 1 111 ? 16.913 7.860 -12.733 1.00 49.41 111 ARG A CA 1
ATOM 879 C C . ARG A 1 111 ? 17.204 9.037 -13.694 1.00 49.41 111 ARG A C 1
ATOM 881 O O . ARG A 1 111 ? 16.367 9.920 -13.833 1.00 49.41 111 ARG A O 1
ATOM 888 N N . ASN A 1 112 ? 18.354 9.043 -14.374 1.00 50.91 112 ASN A N 1
ATOM 889 C CA . ASN A 1 112 ? 18.841 10.153 -15.207 1.00 50.91 112 ASN A CA 1
ATOM 890 C C . ASN A 1 112 ? 18.524 10.037 -16.703 1.00 50.91 112 ASN A C 1
ATOM 892 O O . ASN A 1 112 ? 18.971 10.876 -17.482 1.00 50.91 112 ASN A O 1
ATOM 896 N N . ILE A 1 113 ? 17.738 9.044 -17.117 1.00 52.44 113 ILE A N 1
ATOM 897 C CA . ILE A 1 113 ? 17.382 8.860 -18.529 1.00 52.44 113 ILE A CA 1
ATOM 898 C C . ILE A 1 113 ? 16.609 10.073 -19.112 1.00 52.44 113 ILE A C 1
ATOM 900 O O . ILE A 1 113 ? 16.582 10.253 -20.328 1.00 52.44 113 ILE A O 1
ATOM 904 N N . SER A 1 114 ? 16.028 10.950 -18.277 1.00 46.59 114 SER A N 1
ATOM 905 C CA . SER A 1 114 ? 15.064 11.966 -18.723 1.00 46.59 114 SER A CA 1
ATOM 906 C C . SER A 1 114 ? 15.461 13.449 -18.610 1.00 46.59 114 SER A C 1
ATOM 908 O O . SER A 1 114 ? 14.594 14.277 -18.873 1.00 46.59 114 SER A O 1
ATOM 910 N N . GLN A 1 115 ? 16.682 13.839 -18.203 1.00 38.81 115 GLN A N 1
ATOM 911 C CA . GLN A 1 115 ? 16.906 15.249 -17.801 1.00 38.81 115 GLN A CA 1
ATOM 912 C C . GLN A 1 115 ? 17.773 16.152 -18.698 1.00 38.81 115 GLN A C 1
ATOM 914 O O . GLN A 1 115 ? 17.609 17.358 -18.575 1.00 38.81 115 GLN A O 1
ATOM 919 N N . ASN A 1 116 ? 18.620 15.669 -19.622 1.00 38.31 116 ASN A N 1
ATOM 920 C CA . ASN A 1 116 ? 19.642 16.559 -20.227 1.00 38.31 116 ASN A CA 1
ATOM 921 C C . ASN A 1 116 ? 19.871 16.489 -21.751 1.00 38.31 116 ASN A C 1
ATOM 923 O O . ASN A 1 116 ? 20.910 16.949 -22.218 1.00 38.31 116 ASN A O 1
ATOM 927 N N . SER A 1 117 ? 18.951 15.974 -22.567 1.00 40.84 117 SER A N 1
ATOM 928 C CA . SER A 1 117 ? 19.187 15.906 -24.021 1.00 40.84 117 SER A CA 1
ATOM 929 C C . SER A 1 117 ? 18.228 16.777 -24.831 1.00 40.84 117 SER A C 1
ATOM 931 O O . SER A 1 117 ? 17.078 16.412 -25.065 1.00 40.84 117 SER A O 1
ATOM 933 N N . THR A 1 118 ? 18.729 17.914 -25.299 1.00 37.88 118 THR A N 1
ATOM 934 C CA . THR A 1 118 ? 18.037 18.917 -26.123 1.00 37.88 118 THR A CA 1
ATOM 935 C C . THR A 1 118 ? 17.955 18.578 -27.621 1.00 37.88 118 THR A C 1
ATOM 937 O O . THR A 1 118 ? 17.613 19.451 -28.412 1.00 37.88 118 THR A O 1
ATOM 940 N N . GLU A 1 119 ? 18.205 17.332 -28.045 1.00 38.56 119 GLU A N 1
ATOM 941 C CA . GLU A 1 119 ? 18.119 16.939 -29.462 1.00 38.56 119 GLU A CA 1
ATOM 942 C C . GLU A 1 119 ? 17.157 15.763 -29.723 1.00 38.56 119 GLU A C 1
ATOM 944 O O . GLU A 1 119 ? 17.029 14.798 -28.966 1.00 38.56 119 GLU A O 1
ATOM 949 N N . SER A 1 120 ? 16.448 15.889 -30.841 1.00 41.72 120 SER A N 1
ATOM 950 C CA . SER A 1 120 ? 15.073 15.460 -31.125 1.00 41.72 120 SER A CA 1
ATOM 951 C C . SER A 1 120 ? 14.786 13.953 -31.177 1.00 41.72 120 SER A C 1
ATOM 953 O O . SER A 1 120 ? 13.627 13.571 -31.308 1.00 41.72 120 SER A O 1
ATOM 955 N N . TYR A 1 121 ? 15.789 13.083 -31.048 1.00 43.03 121 TYR A N 1
ATOM 956 C CA . TYR A 1 121 ? 15.611 11.623 -31.136 1.00 43.03 121 TYR A CA 1
ATOM 957 C C . TYR A 1 121 ? 15.577 10.927 -29.765 1.00 43.03 121 TYR A C 1
ATOM 959 O O . TYR A 1 121 ? 15.074 9.810 -29.648 1.00 43.03 121 TYR A O 1
ATOM 967 N N . ILE A 1 122 ? 16.027 11.606 -28.702 1.00 47.69 122 ILE A N 1
ATOM 968 C CA . ILE A 1 122 ? 16.054 11.067 -27.329 1.00 47.69 122 ILE A CA 1
ATOM 969 C C . ILE A 1 122 ? 14.686 11.213 -26.630 1.00 47.69 122 ILE A C 1
ATOM 971 O O . ILE A 1 122 ? 14.432 10.587 -25.601 1.00 47.69 122 ILE A O 1
ATOM 975 N N . TYR A 1 123 ? 13.732 11.915 -27.252 1.00 42.66 123 TYR A N 1
ATOM 976 C CA . TYR A 1 123 ? 12.342 12.000 -26.784 1.00 42.66 123 TYR A CA 1
ATOM 977 C C . TYR A 1 123 ? 11.667 10.627 -26.608 1.00 42.66 123 TYR A C 1
ATOM 979 O O . TYR A 1 123 ? 10.829 10.477 -25.719 1.00 42.66 123 TYR A O 1
ATOM 987 N N . LEU A 1 124 ? 12.056 9.610 -27.392 1.00 45.00 124 LEU A N 1
ATOM 988 C CA . LEU A 1 124 ? 11.518 8.250 -27.256 1.00 45.00 124 LEU A CA 1
ATOM 989 C C . LEU A 1 124 ? 11.935 7.601 -25.927 1.00 45.00 124 LEU A C 1
ATOM 991 O O . LEU A 1 124 ? 11.129 6.957 -25.268 1.00 45.00 124 LEU A O 1
ATOM 995 N N . VAL A 1 125 ? 13.184 7.820 -25.517 1.00 42.38 125 VAL A N 1
ATOM 996 C CA . VAL A 1 125 ? 13.766 7.296 -24.275 1.00 42.38 125 VAL A CA 1
ATOM 997 C C . VAL A 1 125 ? 13.269 8.098 -23.059 1.00 42.38 125 VAL A C 1
ATOM 999 O O . VAL A 1 125 ? 12.977 7.523 -22.013 1.00 42.38 125 VAL A O 1
ATOM 1002 N N . VAL A 1 126 ? 13.043 9.406 -23.225 1.00 40.75 126 VAL A N 1
ATOM 1003 C CA . VAL A 1 126 ? 12.373 10.260 -22.228 1.00 40.75 126 VAL A CA 1
ATOM 1004 C C . VAL A 1 126 ? 10.930 9.795 -21.983 1.00 40.75 126 VAL A C 1
ATOM 1006 O O . VAL A 1 126 ? 10.523 9.692 -20.830 1.00 40.75 126 VAL A O 1
ATOM 1009 N N . HIS A 1 127 ? 10.171 9.425 -23.025 1.00 39.19 127 HIS A N 1
ATOM 1010 C CA . HIS A 1 127 ? 8.831 8.831 -22.870 1.00 39.19 127 HIS A CA 1
ATOM 1011 C C . HIS A 1 127 ? 8.849 7.469 -22.162 1.00 39.19 127 HIS A C 1
ATOM 1013 O O . HIS A 1 127 ? 7.913 7.159 -21.429 1.00 39.19 127 HIS A O 1
ATOM 1019 N N . VAL A 1 128 ? 9.920 6.682 -22.313 1.00 41.12 128 VAL A N 1
ATOM 1020 C CA . VAL A 1 128 ? 10.111 5.441 -21.542 1.00 41.12 128 VAL A CA 1
ATOM 1021 C C . VAL A 1 128 ? 10.367 5.742 -20.056 1.00 41.12 128 VAL A C 1
ATOM 1023 O O . VAL A 1 128 ? 9.889 5.007 -19.200 1.00 41.12 128 VAL A O 1
ATOM 1026 N N . GLY A 1 129 ? 11.006 6.867 -19.715 1.00 38.16 129 GLY A N 1
ATOM 1027 C CA . GLY A 1 129 ? 11.130 7.342 -18.326 1.00 38.16 129 GLY A CA 1
ATOM 1028 C C . GLY A 1 129 ? 9.795 7.732 -17.665 1.00 38.16 129 GLY A C 1
ATOM 1029 O O . GLY A 1 129 ? 9.621 7.541 -16.459 1.00 38.16 129 GLY A O 1
ATOM 1030 N N . TYR A 1 130 ? 8.815 8.191 -18.451 1.00 39.34 130 TYR A N 1
ATOM 1031 C CA . TYR A 1 130 ? 7.437 8.419 -17.987 1.00 39.34 130 TYR A CA 1
ATOM 1032 C C . TYR A 1 130 ? 6.622 7.118 -17.832 1.00 39.34 130 TYR A C 1
ATOM 1034 O O . TYR A 1 130 ? 5.528 7.148 -17.278 1.00 39.34 130 TYR A O 1
ATOM 1042 N N . LEU A 1 131 ? 7.143 5.949 -18.242 1.00 43.00 131 LEU A N 1
ATOM 1043 C CA . LEU A 1 131 ? 6.510 4.645 -17.973 1.00 43.00 131 LEU A CA 1
ATOM 1044 C C . LEU A 1 131 ? 6.744 4.140 -16.537 1.00 43.00 131 LEU A C 1
ATOM 1046 O O . LEU A 1 131 ? 6.320 3.031 -16.206 1.00 43.00 131 LEU A O 1
ATOM 1050 N N . THR A 1 132 ? 7.352 4.950 -15.661 1.00 42.41 132 THR A N 1
ATOM 1051 C CA . THR A 1 132 ? 7.483 4.670 -14.216 1.00 42.41 132 THR A CA 1
ATOM 1052 C C . THR A 1 132 ? 6.137 4.476 -13.498 1.00 42.41 132 THR A C 1
ATOM 1054 O O . THR A 1 132 ? 6.113 4.021 -12.358 1.00 42.41 132 THR A O 1
ATOM 1057 N N . GLU A 1 133 ? 5.010 4.708 -14.176 1.00 50.06 133 GLU A N 1
ATOM 1058 C CA . GLU A 1 133 ? 3.652 4.428 -13.693 1.00 50.06 133 GLU A CA 1
ATOM 1059 C C . GLU A 1 133 ? 3.118 3.013 -14.013 1.00 50.06 133 GLU A C 1
ATOM 1061 O O . GLU A 1 133 ? 1.935 2.752 -13.808 1.00 50.06 133 GLU A O 1
ATOM 1066 N N . ARG A 1 134 ? 3.934 2.075 -14.522 1.00 60.00 134 ARG A N 1
ATOM 1067 C CA . ARG A 1 134 ? 3.446 0.745 -14.960 1.00 60.00 134 ARG A CA 1
ATOM 1068 C C . ARG A 1 134 ? 4.061 -0.463 -14.259 1.00 60.00 134 ARG A C 1
ATOM 1070 O O . ARG A 1 134 ? 4.134 -1.539 -14.850 1.00 60.00 134 ARG A O 1
ATOM 1077 N N . LEU A 1 135 ? 4.494 -0.330 -13.009 1.00 69.75 135 LEU A N 1
ATOM 1078 C CA . LEU A 1 135 ? 4.717 -1.541 -12.217 1.00 69.75 135 LEU A CA 1
ATOM 1079 C C . LEU A 1 135 ? 3.359 -2.206 -11.934 1.00 69.75 135 LEU A C 1
ATOM 1081 O O . LEU A 1 135 ? 2.410 -1.492 -11.593 1.00 69.75 135 LEU A O 1
ATOM 1085 N N . PRO A 1 136 ? 3.236 -3.542 -12.063 1.00 76.81 136 PRO A N 1
ATOM 1086 C CA . PRO A 1 136 ? 2.005 -4.229 -11.701 1.00 76.81 136 PRO A CA 1
ATOM 1087 C C . PRO A 1 136 ? 1.591 -3.867 -10.272 1.00 76.81 136 PRO A C 1
ATOM 1089 O O . PRO A 1 136 ? 2.415 -3.880 -9.355 1.00 76.81 136 PRO A O 1
ATOM 1092 N N . LEU A 1 137 ? 0.310 -3.557 -10.058 1.00 78.38 137 LEU A N 1
ATOM 1093 C CA . LEU A 1 137 ? -0.176 -3.129 -8.742 1.00 78.38 137 LEU A CA 1
ATOM 1094 C C . LEU A 1 137 ? 0.137 -4.161 -7.649 1.00 78.38 137 LEU A C 1
ATOM 1096 O O . LEU A 1 137 ? 0.502 -3.789 -6.540 1.00 78.38 137 LEU A O 1
ATOM 1100 N N . SER A 1 138 ? 0.063 -5.453 -7.971 1.00 81.06 138 SER A N 1
ATOM 1101 C CA . SER A 1 138 ? 0.425 -6.542 -7.057 1.00 81.06 138 SER A CA 1
ATOM 1102 C C . SER A 1 138 ? 1.868 -6.440 -6.558 1.00 81.06 138 SER A C 1
ATOM 1104 O O . SER A 1 138 ? 2.131 -6.712 -5.389 1.00 81.06 138 SER A O 1
ATOM 1106 N N . TRP A 1 139 ? 2.791 -5.996 -7.410 1.00 80.31 139 TRP A N 1
ATOM 1107 C CA . TRP A 1 139 ? 4.200 -5.840 -7.067 1.00 80.31 139 TRP A CA 1
ATOM 1108 C C . TRP A 1 139 ? 4.416 -4.634 -6.173 1.00 80.31 139 TRP A C 1
ATOM 1110 O O . TRP A 1 139 ? 5.132 -4.720 -5.181 1.00 80.31 139 TRP A O 1
ATOM 1120 N N . LEU A 1 140 ? 3.757 -3.522 -6.502 1.00 83.50 140 LEU A N 1
ATOM 1121 C CA . LEU A 1 140 ? 3.781 -2.319 -5.683 1.00 83.50 140 LEU A CA 1
ATOM 1122 C C . LEU A 1 140 ? 3.215 -2.599 -4.285 1.00 83.50 140 LEU A C 1
ATOM 1124 O O . LEU A 1 140 ? 3.850 -2.272 -3.288 1.00 83.50 140 LEU A O 1
ATOM 1128 N N . VAL A 1 141 ? 2.072 -3.287 -4.202 1.00 85.19 141 VAL A N 1
ATOM 1129 C CA . VAL A 1 141 ? 1.477 -3.727 -2.931 1.00 85.19 141 VAL A CA 1
ATOM 1130 C C . VAL A 1 141 ? 2.448 -4.624 -2.163 1.00 85.19 141 VAL A C 1
ATOM 1132 O O . VAL A 1 141 ? 2.638 -4.419 -0.964 1.00 85.19 141 VAL A O 1
ATOM 1135 N N . GLN A 1 142 ? 3.089 -5.590 -2.827 1.00 85.19 142 GLN A N 1
ATOM 1136 C CA . GLN A 1 142 ? 4.056 -6.485 -2.190 1.00 85.19 142 GLN A CA 1
ATOM 1137 C C . GLN A 1 142 ? 5.275 -5.725 -1.650 1.00 85.19 142 GLN A C 1
ATOM 1139 O O . GLN A 1 142 ? 5.652 -5.936 -0.501 1.00 85.19 142 GLN A O 1
ATOM 1144 N N . ALA A 1 143 ? 5.861 -4.820 -2.438 1.00 83.19 143 ALA A N 1
ATOM 1145 C CA . ALA A 1 143 ? 7.004 -4.001 -2.034 1.00 83.19 143 ALA A CA 1
ATOM 1146 C C . ALA A 1 143 ? 6.662 -3.020 -0.898 1.00 83.19 143 ALA A C 1
ATOM 1148 O O . ALA A 1 143 ? 7.522 -2.671 -0.094 1.00 83.19 143 ALA A O 1
ATOM 1149 N N . SER A 1 144 ? 5.398 -2.604 -0.811 1.00 87.75 144 SER A N 1
ATOM 1150 C CA . SER A 1 144 ? 4.866 -1.755 0.255 1.00 87.75 144 SER A CA 1
ATOM 1151 C C . SER A 1 144 ? 4.408 -2.523 1.497 1.00 87.75 144 SER A C 1
ATOM 1153 O O . SER A 1 144 ? 3.950 -1.888 2.446 1.00 87.75 144 SER A O 1
ATOM 1155 N N . THR A 1 145 ? 4.487 -3.858 1.520 1.00 90.81 145 THR A N 1
ATOM 1156 C CA . THR A 1 145 ? 3.943 -4.683 2.609 1.00 90.81 145 THR A CA 1
ATOM 1157 C C . THR A 1 145 ? 5.041 -5.306 3.466 1.00 90.81 145 THR A C 1
ATOM 1159 O O . THR A 1 145 ? 5.969 -5.941 2.975 1.00 90.81 145 THR A O 1
ATOM 1162 N N . TYR A 1 146 ? 4.888 -5.175 4.781 1.00 90.06 146 TYR A N 1
ATOM 1163 C CA . TYR A 1 146 ? 5.854 -5.582 5.792 1.00 90.06 146 TYR A CA 1
ATOM 1164 C C . TYR A 1 146 ? 5.192 -6.467 6.845 1.00 90.06 146 TYR A C 1
ATOM 1166 O O . TYR A 1 146 ? 4.050 -6.239 7.236 1.00 90.06 146 TYR A O 1
ATOM 1174 N N . ASN A 1 147 ? 5.936 -7.438 7.370 1.00 92.19 147 ASN A N 1
ATOM 1175 C CA . ASN A 1 147 ? 5.536 -8.173 8.567 1.00 92.19 147 ASN A CA 1
ATOM 1176 C C . ASN A 1 147 ? 6.077 -7.444 9.798 1.00 92.19 147 ASN A C 1
ATOM 1178 O O . ASN A 1 147 ? 7.275 -7.486 10.083 1.00 92.19 147 ASN A O 1
ATOM 1182 N N . VAL A 1 148 ? 5.197 -6.754 10.518 1.00 91.12 148 VAL A N 1
ATOM 1183 C CA . VAL A 1 148 ? 5.551 -5.930 11.673 1.00 91.12 148 VAL A CA 1
ATOM 1184 C C . VAL A 1 148 ? 5.197 -6.675 12.952 1.00 91.12 148 VAL A C 1
ATOM 1186 O O . VAL A 1 148 ? 4.036 -6.994 13.196 1.00 91.12 148 VAL A O 1
ATOM 1189 N N . LYS A 1 149 ? 6.202 -6.948 13.789 1.00 90.94 149 LYS A N 1
ATOM 1190 C CA . LYS A 1 149 ? 5.994 -7.570 15.101 1.00 90.94 149 LYS A CA 1
ATOM 1191 C C . LYS A 1 149 ? 5.696 -6.509 16.162 1.00 90.94 149 LYS A C 1
ATOM 1193 O O . LYS A 1 149 ? 6.553 -5.658 16.414 1.00 90.94 149 LYS A O 1
ATOM 1198 N N . ILE A 1 150 ? 4.522 -6.582 16.789 1.00 88.31 150 ILE A N 1
ATOM 1199 C CA . ILE A 1 150 ? 4.100 -5.718 17.902 1.00 88.31 150 ILE A CA 1
ATOM 1200 C C . ILE A 1 150 ? 3.621 -6.622 19.039 1.00 88.31 150 ILE A C 1
ATOM 1202 O O . ILE A 1 150 ? 2.679 -7.391 18.879 1.00 88.31 150 ILE A O 1
ATOM 1206 N N . GLY A 1 151 ? 4.318 -6.575 20.178 1.00 84.00 151 GLY A N 1
ATOM 1207 C CA . GLY A 1 151 ? 4.129 -7.566 21.237 1.00 84.00 151 GLY A CA 1
ATOM 1208 C C . GLY A 1 151 ? 4.437 -8.983 20.735 1.00 84.00 151 GLY A C 1
ATOM 1209 O O . GLY A 1 151 ? 5.516 -9.242 20.190 1.00 84.00 151 GLY A O 1
ATOM 1210 N N . GLU A 1 152 ? 3.483 -9.891 20.916 1.00 85.88 152 GLU A N 1
ATOM 1211 C CA . GLU A 1 152 ? 3.571 -11.284 20.456 1.00 85.88 152 GLU A CA 1
ATOM 1212 C C . GLU A 1 152 ? 2.958 -11.500 19.065 1.00 85.88 152 GLU A C 1
ATOM 1214 O O . GLU A 1 152 ? 3.141 -12.559 18.463 1.00 85.88 152 GLU A O 1
ATOM 1219 N N . GLU A 1 153 ? 2.290 -10.489 18.509 1.00 90.19 153 GLU A N 1
ATOM 1220 C CA . GLU A 1 153 ? 1.608 -10.594 17.227 1.00 90.19 153 GLU A CA 1
ATOM 1221 C C . GLU A 1 153 ? 2.475 -10.132 16.056 1.00 90.19 153 GLU A C 1
ATOM 1223 O O . GLU A 1 153 ? 3.320 -9.241 16.168 1.00 90.19 153 GLU A O 1
ATOM 1228 N N . THR A 1 154 ? 2.232 -10.743 14.895 1.00 94.06 154 THR A N 1
ATOM 1229 C CA . THR A 1 154 ? 2.745 -10.271 13.606 1.00 94.06 154 THR A CA 1
ATOM 1230 C C . THR A 1 154 ? 1.588 -9.710 12.795 1.00 94.06 154 THR A C 1
ATOM 1232 O O . THR A 1 154 ? 0.629 -10.424 12.497 1.00 94.06 154 THR A O 1
ATOM 1235 N N . VAL A 1 155 ? 1.702 -8.436 12.437 1.00 94.94 155 VAL A N 1
ATOM 1236 C CA . VAL A 1 155 ? 0.724 -7.686 11.652 1.00 94.94 155 VAL A CA 1
ATOM 1237 C C . VAL A 1 155 ? 1.279 -7.481 10.245 1.00 94.94 155 VAL A C 1
ATOM 1239 O O . VAL A 1 155 ? 2.419 -7.054 10.073 1.00 94.94 155 VAL A O 1
ATOM 1242 N N . ILE A 1 156 ? 0.469 -7.787 9.236 1.00 95.56 156 ILE A N 1
ATOM 1243 C CA . ILE A 1 156 ? 0.744 -7.488 7.831 1.00 95.56 156 ILE A CA 1
ATOM 1244 C C . ILE A 1 156 ? 0.432 -6.008 7.615 1.00 95.56 156 ILE A C 1
ATOM 1246 O O . ILE A 1 156 ? -0.733 -5.608 7.583 1.00 95.56 156 ILE A O 1
ATOM 1250 N N . THR A 1 157 ? 1.469 -5.194 7.487 1.00 95.56 157 THR A N 1
ATOM 1251 C CA . THR A 1 157 ? 1.352 -3.741 7.386 1.00 95.56 157 THR A CA 1
ATOM 1252 C C . THR A 1 157 ? 1.718 -3.271 5.993 1.00 95.56 157 THR A C 1
ATOM 1254 O O . THR A 1 157 ? 2.859 -3.439 5.573 1.00 95.56 157 THR A O 1
ATOM 1257 N N . THR A 1 158 ? 0.788 -2.624 5.303 1.00 95.44 158 THR A N 1
ATOM 1258 C CA . THR A 1 158 ? 1.061 -1.935 4.042 1.00 95.44 158 THR A CA 1
ATOM 1259 C C . THR A 1 158 ? 1.315 -0.456 4.319 1.00 95.44 158 THR A C 1
ATOM 1261 O O . THR A 1 158 ? 0.466 0.213 4.902 1.00 95.44 158 THR A O 1
ATOM 1264 N N . VAL A 1 159 ? 2.477 0.057 3.910 1.00 93.06 159 VAL A N 1
ATOM 1265 C CA . VAL A 1 159 ? 2.846 1.478 4.006 1.00 93.06 159 VAL A CA 1
ATOM 1266 C C . VAL A 1 159 ? 2.943 2.051 2.601 1.00 93.06 159 VAL A C 1
ATOM 1268 O O . VAL A 1 159 ? 3.724 1.559 1.785 1.00 93.06 159 VAL A O 1
ATOM 1271 N N . THR A 1 160 ? 2.147 3.073 2.300 1.00 92.38 160 THR A N 1
ATOM 1272 C CA . THR A 1 160 ? 2.043 3.582 0.931 1.00 92.38 160 THR A CA 1
ATOM 1273 C C . THR A 1 160 ? 1.793 5.082 0.854 1.00 92.38 160 THR A C 1
ATOM 1275 O O . THR A 1 160 ? 1.177 5.679 1.733 1.00 92.38 160 THR A O 1
ATOM 1278 N N . ASP A 1 161 ? 2.267 5.669 -0.235 1.00 91.19 161 ASP A N 1
ATOM 1279 C CA . ASP A 1 161 ? 2.032 7.030 -0.694 1.00 91.19 161 ASP A CA 1
ATOM 1280 C C . ASP A 1 161 ? 1.353 7.047 -2.077 1.00 91.19 161 ASP A C 1
ATOM 1282 O O . ASP A 1 161 ? 1.471 8.039 -2.785 1.00 91.19 161 ASP A O 1
ATOM 1286 N N . ARG A 1 162 ? 0.677 5.958 -2.487 1.00 90.62 162 ARG A N 1
ATOM 1287 C CA . ARG A 1 162 ? -0.010 5.846 -3.787 1.00 90.62 162 ARG A CA 1
ATOM 1288 C C . ARG A 1 162 ? -1.475 5.436 -3.636 1.00 90.62 162 ARG A C 1
ATOM 1290 O O . ARG A 1 162 ? -1.778 4.416 -3.014 1.00 90.62 162 ARG A O 1
ATOM 1297 N N . GLU A 1 163 ? -2.373 6.159 -4.296 1.00 93.25 163 GLU A N 1
ATOM 1298 C CA . GLU A 1 163 ? -3.826 5.963 -4.277 1.00 93.25 163 GLU A CA 1
ATOM 1299 C C . GLU A 1 163 ? -4.219 4.537 -4.680 1.00 93.25 163 GLU A C 1
ATOM 1301 O O . GLU A 1 163 ? -4.997 3.880 -3.990 1.00 93.25 163 GLU A O 1
ATOM 1306 N N . ALA A 1 164 ? -3.632 4.002 -5.754 1.00 91.19 164 ALA A N 1
ATOM 1307 C CA . ALA A 1 164 ? -3.963 2.660 -6.235 1.00 91.19 164 ALA A CA 1
ATOM 1308 C C . ALA A 1 164 ? -3.696 1.567 -5.176 1.00 91.19 164 ALA A C 1
ATOM 1310 O O . ALA A 1 164 ? -4.479 0.624 -5.026 1.00 91.19 164 ALA A O 1
ATOM 1311 N N . ILE A 1 165 ? -2.614 1.708 -4.400 1.00 93.56 165 ILE A N 1
ATOM 1312 C CA . ILE A 1 165 ? -2.263 0.778 -3.316 1.00 93.56 165 ILE A CA 1
ATOM 1313 C C . ILE A 1 165 ? -3.211 0.975 -2.130 1.00 9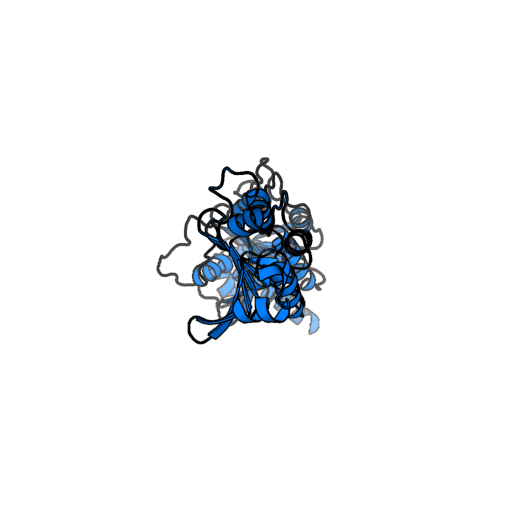3.56 165 ILE A C 1
ATOM 1315 O O . ILE A 1 165 ? -3.626 -0.015 -1.524 1.00 93.56 165 ILE A O 1
ATOM 1319 N N . VAL A 1 166 ? -3.604 2.218 -1.825 1.00 95.81 166 VAL A N 1
ATOM 1320 C CA . VAL A 1 166 ? -4.629 2.522 -0.812 1.00 95.81 166 VAL A CA 1
ATOM 1321 C C . VAL A 1 166 ? -5.945 1.828 -1.148 1.00 95.81 166 VAL A C 1
ATOM 1323 O O . VAL A 1 166 ? -6.462 1.090 -0.311 1.00 95.81 166 VAL A O 1
ATOM 1326 N N . ILE A 1 167 ? -6.453 1.982 -2.374 1.00 95.38 167 ILE A N 1
ATOM 1327 C CA . ILE A 1 167 ? -7.709 1.360 -2.825 1.00 95.38 167 ILE A CA 1
ATOM 1328 C C . ILE A 1 167 ? -7.635 -0.166 -2.692 1.00 95.38 167 ILE A C 1
ATOM 1330 O O . ILE A 1 167 ? -8.520 -0.791 -2.100 1.00 95.38 167 ILE A O 1
ATOM 1334 N N . SER A 1 168 ? -6.548 -0.772 -3.182 1.00 94.88 168 SER A N 1
ATOM 1335 C CA . SER A 1 168 ? -6.330 -2.217 -3.062 1.00 94.88 168 SER A CA 1
ATOM 1336 C C . SER A 1 168 ? -6.284 -2.676 -1.601 1.00 94.88 168 SER A C 1
ATOM 1338 O O . SER A 1 168 ? -6.827 -3.728 -1.258 1.00 94.88 168 SER A O 1
ATOM 1340 N N . SER A 1 169 ? -5.645 -1.897 -0.729 1.00 96.56 169 SER A N 1
ATOM 1341 C CA . SER A 1 169 ? -5.478 -2.237 0.685 1.00 96.56 169 SER A CA 1
ATOM 1342 C C . SER A 1 169 ? -6.776 -2.070 1.476 1.00 96.56 169 SER A C 1
ATOM 1344 O O . SER A 1 169 ? -7.069 -2.905 2.326 1.00 96.56 169 SER A O 1
ATOM 1346 N N . ILE A 1 170 ? -7.601 -1.064 1.162 1.00 97.00 170 ILE A N 1
ATOM 1347 C CA . ILE A 1 170 ? -8.952 -0.911 1.729 1.00 97.00 170 ILE A CA 1
ATOM 1348 C C . ILE A 1 170 ? -9.814 -2.124 1.377 1.00 97.00 170 ILE A C 1
ATOM 1350 O O . ILE A 1 170 ? -10.465 -2.681 2.257 1.00 97.00 170 ILE A O 1
ATOM 1354 N N . SER A 1 171 ? -9.783 -2.585 0.123 1.00 95.12 171 SER A N 1
ATOM 1355 C CA . SER A 1 171 ? -10.500 -3.803 -0.283 1.00 95.12 171 SER A CA 1
ATOM 1356 C C . SER A 1 171 ? -10.048 -5.028 0.529 1.00 95.12 171 SER A C 1
ATOM 1358 O O . SER A 1 171 ? -10.873 -5.787 1.045 1.00 95.12 171 SER A O 1
ATOM 1360 N N . ALA A 1 172 ? -8.735 -5.174 0.745 1.00 94.62 172 ALA A N 1
ATOM 1361 C CA . ALA A 1 172 ? -8.190 -6.231 1.593 1.00 94.62 172 ALA A CA 1
ATOM 1362 C C . ALA A 1 172 ? -8.654 -6.112 3.058 1.00 94.62 172 ALA A C 1
ATOM 1364 O O . ALA A 1 172 ? -9.017 -7.126 3.652 1.00 94.62 172 ALA A O 1
ATOM 1365 N N . LEU A 1 173 ? -8.704 -4.904 3.632 1.00 95.38 173 LEU A N 1
ATOM 1366 C CA . LEU A 1 173 ? -9.244 -4.675 4.979 1.00 95.38 173 LEU A CA 1
ATOM 1367 C C . LEU A 1 173 ? -10.734 -5.027 5.059 1.00 95.38 173 LEU A C 1
ATOM 1369 O O . LEU A 1 173 ? -11.135 -5.760 5.959 1.00 95.38 173 LEU A O 1
ATOM 1373 N N . LYS A 1 174 ? -11.548 -4.585 4.093 1.00 94.56 174 LYS A N 1
ATOM 1374 C CA . LYS A 1 174 ? -12.985 -4.904 4.028 1.00 94.56 174 LYS A CA 1
ATOM 1375 C C . LYS A 1 174 ? -13.242 -6.407 3.995 1.00 94.56 174 LYS A C 1
ATOM 1377 O O . LYS A 1 174 ? -14.165 -6.888 4.645 1.00 94.56 174 LYS A O 1
ATOM 1382 N N . SER A 1 175 ? -12.392 -7.168 3.306 1.00 93.25 175 SER A N 1
ATOM 1383 C CA . SER A 1 175 ? -12.521 -8.629 3.237 1.00 93.25 175 SER A CA 1
ATOM 1384 C C . SER A 1 175 ? -12.417 -9.333 4.603 1.00 93.25 175 SER A C 1
ATOM 1386 O O . SER A 1 175 ? -12.936 -10.445 4.756 1.00 93.25 175 SER A O 1
ATOM 1388 N N . GLU A 1 176 ? -11.801 -8.674 5.594 1.00 93.06 176 GLU A N 1
ATOM 1389 C CA . GLU A 1 176 ? -11.647 -9.149 6.972 1.00 93.06 176 GLU A CA 1
ATOM 1390 C C . GLU A 1 176 ? -12.843 -8.790 7.876 1.00 93.06 176 GLU A C 1
ATOM 1392 O O . GLU A 1 176 ? -13.020 -9.422 8.922 1.00 93.06 176 GLU A O 1
ATOM 1397 N N . LEU A 1 177 ? -13.691 -7.831 7.484 1.00 90.94 177 LEU A N 1
ATOM 1398 C CA . LEU A 1 177 ? -14.792 -7.262 8.282 1.00 90.94 177 LEU A CA 1
ATOM 1399 C C . LEU A 1 177 ? -16.089 -8.099 8.254 1.00 90.94 177 LEU A C 1
ATOM 1401 O O . LEU A 1 177 ? -17.191 -7.566 8.247 1.00 90.94 177 LEU A O 1
ATOM 1405 N N . ARG A 1 178 ? -15.986 -9.433 8.247 1.00 78.94 178 ARG A N 1
ATOM 1406 C CA . ARG A 1 178 ? -17.131 -10.362 8.090 1.00 78.94 178 ARG A CA 1
ATOM 1407 C C . ARG A 1 178 ? -17.997 -10.552 9.352 1.00 78.94 178 ARG A C 1
ATOM 1409 O O . ARG A 1 178 ? -18.491 -11.650 9.590 1.00 78.94 178 ARG A O 1
ATOM 1416 N N . THR A 1 179 ? -18.133 -9.532 10.191 1.00 76.62 179 THR A N 1
ATOM 1417 C CA . THR A 1 179 ? -18.880 -9.580 11.463 1.00 76.62 179 THR A CA 1
ATOM 1418 C C . THR A 1 179 ? -20.158 -8.747 11.381 1.00 76.62 179 THR A C 1
ATOM 1420 O O . THR A 1 179 ? -20.256 -7.884 10.518 1.00 76.62 179 THR A O 1
ATOM 1423 N N . LEU A 1 180 ? -21.128 -8.999 12.272 1.00 76.00 180 LEU A N 1
ATOM 1424 C CA . LEU A 1 180 ? -22.403 -8.262 12.310 1.00 76.00 180 LEU A CA 1
ATOM 1425 C C . LEU A 1 180 ? -22.188 -6.755 12.552 1.00 76.00 180 LEU A C 1
ATOM 1427 O O . LEU A 1 180 ? -22.780 -5.937 11.861 1.00 76.00 180 LEU A O 1
ATOM 1431 N N . ASP A 1 181 ? -21.278 -6.421 13.472 1.00 82.81 181 ASP A N 1
ATOM 1432 C CA . ASP A 1 181 ? -20.908 -5.050 13.833 1.00 82.81 181 ASP A CA 1
ATOM 1433 C C . ASP A 1 181 ? -19.395 -4.851 13.634 1.00 82.81 181 ASP A C 1
ATOM 1435 O O . ASP A 1 181 ? -18.610 -4.956 14.582 1.00 82.81 181 ASP A O 1
ATOM 1439 N N . PRO A 1 182 ? -18.933 -4.666 12.384 1.00 92.50 182 PRO A N 1
ATOM 1440 C CA . PRO A 1 182 ? -17.517 -4.527 12.097 1.00 92.50 182 PRO A CA 1
ATOM 1441 C C . PRO A 1 182 ? -16.964 -3.207 12.637 1.00 92.50 182 PRO A C 1
ATOM 1443 O O . PRO A 1 182 ? -17.583 -2.143 12.545 1.00 92.50 182 PRO A O 1
ATOM 1446 N N . PHE A 1 183 ? -15.739 -3.268 13.149 1.00 94.75 183 PHE A N 1
ATOM 1447 C CA . PHE A 1 183 ? -15.003 -2.087 13.569 1.00 94.75 183 PHE A CA 1
ATOM 1448 C C . PHE A 1 183 ? -13.586 -2.072 13.004 1.00 94.75 183 PHE A C 1
ATOM 1450 O O . PHE A 1 183 ? -12.984 -3.111 12.717 1.00 94.75 183 PHE A O 1
ATOM 1457 N N . VAL A 1 184 ? -13.064 -0.860 12.845 1.00 96.62 184 VAL A N 1
ATOM 1458 C CA . VAL A 1 184 ? -11.743 -0.580 12.282 1.00 96.62 184 VAL A CA 1
ATOM 1459 C C . VAL A 1 184 ? -10.999 0.319 13.257 1.00 96.62 184 VAL A C 1
ATOM 1461 O O . VAL A 1 184 ? -11.495 1.377 13.635 1.00 96.62 184 VAL A O 1
ATOM 1464 N N . GLY A 1 185 ? -9.797 -0.086 13.659 1.00 96.50 185 GLY A N 1
ATOM 1465 C CA . GLY A 1 185 ? -8.899 0.792 14.399 1.00 96.50 185 GLY A CA 1
ATOM 1466 C C . GLY A 1 185 ? -8.464 1.947 13.502 1.00 96.50 185 GLY A C 1
ATOM 1467 O O . GLY A 1 185 ? -8.057 1.702 12.369 1.00 96.50 185 GLY A O 1
ATOM 1468 N N . ILE A 1 186 ? -8.526 3.181 13.989 1.00 94.81 186 ILE A N 1
ATOM 1469 C CA . ILE A 1 186 ? -8.054 4.369 13.280 1.00 94.81 186 ILE A CA 1
ATOM 1470 C C . ILE A 1 186 ? -7.101 5.189 14.141 1.00 94.81 186 ILE A C 1
ATOM 1472 O O . ILE A 1 186 ? -7.297 5.321 15.347 1.00 94.81 186 ILE A O 1
ATOM 1476 N N . ASP A 1 187 ? -6.081 5.763 13.512 1.00 91.56 187 ASP A N 1
ATOM 1477 C CA . ASP A 1 187 ? -5.279 6.817 14.121 1.00 91.56 187 ASP A CA 1
ATOM 1478 C C . ASP A 1 187 ? -4.764 7.795 13.061 1.00 91.56 187 ASP A C 1
ATOM 1480 O O . ASP A 1 187 ? -4.591 7.445 11.888 1.00 91.56 187 ASP A O 1
ATOM 1484 N N . VAL A 1 188 ? -4.529 9.028 13.500 1.00 87.44 188 VAL A N 1
ATOM 1485 C CA . VAL A 1 188 ? -3.950 10.108 12.708 1.00 87.44 188 VAL A CA 1
ATOM 1486 C C . VAL A 1 188 ? -2.765 10.655 13.482 1.00 87.44 188 VAL A C 1
ATOM 1488 O O . VAL A 1 188 ? -2.922 11.245 14.550 1.00 87.44 188 VAL A O 1
ATOM 1491 N N . VAL A 1 189 ? -1.563 10.481 12.938 1.00 83.19 189 VAL A N 1
ATOM 1492 C CA . VAL A 1 189 ? -0.327 10.892 13.618 1.00 83.19 189 VAL A CA 1
ATOM 1493 C C . VAL A 1 189 ? 0.497 11.835 12.753 1.00 83.19 189 VAL A C 1
ATOM 1495 O O . VAL A 1 189 ? 0.232 12.025 11.566 1.00 83.19 189 VAL A O 1
ATOM 1498 N N . ASN A 1 190 ? 1.509 12.437 13.381 1.00 78.06 190 ASN A N 1
ATOM 1499 C CA . ASN A 1 190 ? 2.419 13.397 12.761 1.00 78.06 190 ASN A CA 1
ATOM 1500 C C . ASN A 1 190 ? 1.683 14.535 12.038 1.00 78.06 190 ASN A C 1
ATOM 1502 O O . ASN A 1 190 ? 1.895 14.769 10.854 1.00 78.06 190 ASN A O 1
ATOM 1506 N N . ASN A 1 191 ? 0.776 15.214 12.749 1.00 75.25 191 ASN A N 1
ATOM 1507 C CA . ASN A 1 191 ? 0.000 16.335 12.211 1.00 75.25 191 ASN A CA 1
ATOM 1508 C C . ASN A 1 191 ? -0.696 16.001 10.877 1.00 75.25 191 ASN A C 1
ATOM 1510 O O . ASN A 1 191 ? -0.672 16.803 9.949 1.00 75.25 191 ASN A O 1
ATOM 1514 N N . GLY A 1 192 ? -1.290 14.809 10.763 1.00 76.88 192 GLY A N 1
ATOM 1515 C CA . GLY A 1 192 ? -2.056 14.416 9.577 1.00 76.88 192 GLY A CA 1
ATOM 1516 C C . GLY A 1 192 ? -1.240 13.821 8.430 1.00 76.88 192 GLY A C 1
ATOM 1517 O O . GLY A 1 192 ? -1.820 13.403 7.432 1.00 76.88 192 GLY A O 1
ATOM 1518 N N . ASP A 1 193 ? 0.085 13.716 8.551 1.00 82.50 193 ASP A N 1
ATOM 1519 C CA . ASP A 1 193 ? 0.889 13.076 7.504 1.00 82.50 193 ASP A CA 1
ATOM 1520 C C . ASP A 1 193 ? 0.591 11.583 7.357 1.00 82.50 193 ASP A C 1
ATOM 1522 O O . ASP A 1 193 ? 0.728 11.035 6.262 1.00 82.50 193 ASP A O 1
ATOM 1526 N N . LEU A 1 194 ? 0.205 10.927 8.453 1.00 88.50 194 LEU A N 1
ATOM 1527 C CA . LEU A 1 194 ? -0.070 9.500 8.487 1.00 88.50 194 LEU A CA 1
ATOM 1528 C C . LEU A 1 194 ? -1.514 9.237 8.905 1.00 88.50 194 LEU A C 1
ATOM 1530 O O . LEU A 1 194 ? -1.907 9.548 10.030 1.00 88.50 194 LEU A O 1
ATOM 1534 N N . LEU A 1 195 ? -2.262 8.590 8.015 1.00 92.56 195 LEU A N 1
ATOM 1535 C CA . LEU A 1 195 ? -3.581 8.030 8.290 1.00 92.56 195 LEU A CA 1
ATOM 1536 C C . LEU A 1 195 ? -3.468 6.512 8.382 1.00 92.56 195 LEU A C 1
ATOM 1538 O O . LEU A 1 195 ? -2.917 5.879 7.479 1.00 92.56 195 LEU A O 1
ATOM 1542 N N . MET A 1 196 ? -3.977 5.928 9.463 1.00 95.00 196 MET A N 1
ATOM 1543 C CA . MET A 1 196 ? -3.842 4.498 9.722 1.00 95.00 196 MET A CA 1
ATOM 1544 C C . MET A 1 196 ? -5.182 3.802 9.899 1.00 95.00 196 MET A C 1
ATOM 1546 O O . MET A 1 196 ? -6.067 4.318 10.574 1.00 95.00 196 MET A O 1
ATOM 1550 N N . PHE A 1 197 ? -5.279 2.592 9.351 1.00 97.38 197 PHE A N 1
ATOM 1551 C CA . PHE A 1 197 ? -6.408 1.686 9.536 1.00 97.38 197 PHE A CA 1
ATOM 1552 C C . PHE A 1 197 ? -5.917 0.320 9.988 1.00 97.38 197 PHE A C 1
ATOM 1554 O O . PHE A 1 197 ? -5.029 -0.253 9.360 1.00 97.38 197 PHE A O 1
ATOM 1561 N N . HIS A 1 198 ? -6.514 -0.230 11.037 1.00 97.25 198 HIS A N 1
ATOM 1562 C CA . HIS A 1 198 ? -6.134 -1.521 11.593 1.00 97.25 198 HIS A CA 1
ATOM 1563 C C . HIS A 1 198 ? -7.343 -2.448 11.706 1.00 97.25 198 HIS A C 1
ATOM 1565 O O . HIS A 1 198 ? -8.359 -2.089 12.299 1.00 97.25 198 HIS A O 1
ATOM 1571 N N . VAL A 1 199 ? -7.229 -3.648 11.137 1.00 96.25 199 VAL A N 1
ATOM 1572 C CA . VAL A 1 199 ? -8.258 -4.693 11.189 1.00 96.25 199 VAL A CA 1
ATOM 1573 C C . VAL A 1 199 ? -7.573 -6.041 11.347 1.00 96.25 199 VAL A C 1
ATOM 1575 O O . VAL A 1 199 ? -6.826 -6.474 10.467 1.00 96.25 199 VAL A O 1
ATOM 1578 N N . LYS A 1 200 ? -7.856 -6.743 12.445 1.00 94.00 200 LYS A N 1
ATOM 1579 C CA . LYS A 1 200 ? -7.271 -8.046 12.781 1.00 94.00 200 LYS A CA 1
ATOM 1580 C C . LYS A 1 200 ? -5.745 -8.014 12.632 1.00 94.00 200 LYS A C 1
ATOM 1582 O O . LYS A 1 200 ? -5.063 -7.266 13.314 1.00 94.00 200 LYS A O 1
ATOM 1587 N N . LYS A 1 201 ? -5.201 -8.809 11.707 1.00 94.75 201 LYS A N 1
ATOM 1588 C CA . LYS A 1 201 ? -3.761 -8.917 11.440 1.00 94.75 201 LYS A CA 1
ATOM 1589 C C . LYS A 1 201 ? -3.293 -8.016 10.301 1.00 94.75 201 LYS A C 1
ATOM 1591 O O . LYS A 1 201 ? -2.220 -8.256 9.757 1.00 94.75 201 LYS A O 1
ATOM 1596 N N . ARG A 1 202 ? -4.082 -7.019 9.895 1.00 96.56 202 ARG A N 1
ATOM 1597 C CA . ARG A 1 202 ? -3.757 -6.110 8.794 1.00 96.56 202 ARG A CA 1
ATOM 1598 C C . ARG A 1 202 ? -3.746 -4.666 9.261 1.00 96.56 202 ARG A C 1
ATOM 1600 O O . ARG A 1 202 ? -4.615 -4.237 10.015 1.00 96.56 202 ARG A O 1
ATOM 1607 N N . CYS A 1 203 ? -2.770 -3.914 8.775 1.00 97.31 203 CYS A N 1
ATOM 1608 C CA . CYS A 1 203 ? -2.678 -2.480 8.985 1.00 97.31 203 CYS A CA 1
ATOM 1609 C C . CYS A 1 203 ? -2.380 -1.781 7.659 1.00 97.31 203 CYS A C 1
ATOM 1611 O O . CYS A 1 203 ? -1.502 -2.213 6.917 1.00 97.31 203 CYS A O 1
ATOM 1613 N N . LEU A 1 204 ? -3.090 -0.701 7.364 1.00 97.56 204 LEU A N 1
ATOM 1614 C CA . LEU A 1 204 ? -2.787 0.204 6.263 1.00 97.56 204 LEU A CA 1
ATOM 1615 C C . LEU A 1 204 ? -2.290 1.518 6.854 1.00 97.56 204 LEU A C 1
ATOM 1617 O O . LEU A 1 204 ? -2.992 2.123 7.656 1.00 97.56 204 LEU A O 1
ATOM 1621 N N . ILE A 1 205 ? -1.104 1.955 6.443 1.00 95.19 205 ILE A N 1
ATOM 1622 C CA . ILE A 1 205 ? -0.527 3.258 6.771 1.00 95.19 205 ILE A CA 1
ATOM 1623 C C . ILE A 1 205 ? -0.413 4.057 5.477 1.00 95.19 205 ILE A C 1
ATOM 1625 O O . ILE A 1 205 ? 0.327 3.685 4.564 1.00 95.19 205 ILE A O 1
ATOM 1629 N N . ILE A 1 206 ? -1.134 5.167 5.413 1.00 94.12 206 ILE A N 1
ATOM 1630 C CA . ILE A 1 206 ? -1.160 6.067 4.266 1.00 94.12 206 ILE A CA 1
ATOM 1631 C C . ILE A 1 206 ? -0.313 7.291 4.601 1.00 94.12 206 ILE A C 1
ATOM 1633 O O . ILE A 1 206 ? -0.637 8.023 5.534 1.00 94.12 206 ILE A O 1
ATOM 1637 N N . GLN A 1 207 ? 0.738 7.537 3.819 1.00 91.38 207 GLN A N 1
ATOM 1638 C CA . GLN A 1 207 ? 1.475 8.803 3.804 1.00 91.38 207 GLN A CA 1
ATOM 1639 C C . GLN A 1 207 ? 0.641 9.849 3.052 1.00 91.38 207 GLN A C 1
ATOM 1641 O O . GLN A 1 207 ? 0.901 10.162 1.889 1.00 91.38 207 GLN A O 1
ATOM 1646 N N . PHE A 1 208 ? -0.412 10.342 3.699 1.00 89.44 208 PHE A N 1
ATOM 1647 C CA . PHE A 1 208 ? -1.530 11.029 3.057 1.00 89.44 208 PHE A CA 1
ATOM 1648 C C . PHE A 1 208 ? -1.093 12.252 2.247 1.00 89.44 208 PHE A C 1
ATOM 1650 O O . PHE A 1 208 ? -1.335 12.319 1.045 1.00 89.44 208 PHE A O 1
ATOM 1657 N N . ASN A 1 209 ? -0.362 13.182 2.866 1.00 85.44 209 ASN A N 1
ATOM 1658 C CA . ASN A 1 209 ? 0.102 14.400 2.194 1.00 85.44 209 ASN A CA 1
ATOM 1659 C C . ASN A 1 209 ? 1.027 14.108 1.008 1.00 85.44 209 ASN A C 1
ATOM 1661 O O . ASN A 1 209 ? 1.058 14.863 0.035 1.00 85.44 209 ASN A O 1
ATOM 1665 N N . ARG A 1 210 ? 1.787 13.013 1.081 1.00 86.94 210 ARG A N 1
ATOM 1666 C CA . ARG A 1 210 ? 2.661 12.598 -0.010 1.00 86.94 210 ARG A CA 1
ATOM 1667 C C . ARG A 1 210 ? 1.868 11.984 -1.155 1.00 86.94 210 ARG A C 1
ATOM 1669 O O . ARG A 1 210 ? 2.137 12.330 -2.298 1.00 86.94 210 ARG A O 1
ATOM 1676 N N . MET A 1 211 ? 0.872 11.157 -0.849 1.00 90.62 211 MET A N 1
ATOM 1677 C CA . MET A 1 211 ? -0.063 10.612 -1.835 1.00 90.62 211 MET A CA 1
ATOM 1678 C C . MET A 1 211 ? -0.774 11.721 -2.602 1.00 90.62 211 MET A C 1
ATOM 1680 O O . MET A 1 211 ? -0.746 11.722 -3.829 1.00 90.62 211 MET A O 1
ATOM 1684 N N . MET A 1 212 ? -1.301 12.724 -1.893 1.00 87.50 212 MET A N 1
ATOM 1685 C CA . MET A 1 212 ? -1.941 13.878 -2.528 1.00 87.50 212 MET A CA 1
ATOM 1686 C C . MET A 1 212 ? -1.013 14.578 -3.536 1.00 87.50 212 MET A C 1
ATOM 1688 O O . MET A 1 212 ? -1.449 14.955 -4.620 1.00 87.50 212 MET A O 1
ATOM 1692 N N . LYS A 1 213 ? 0.281 14.712 -3.211 1.00 85.75 213 LYS A N 1
ATOM 1693 C CA . LYS A 1 213 ? 1.285 15.329 -4.095 1.00 85.75 213 LYS A CA 1
ATOM 1694 C C . LYS A 1 213 ? 1.706 14.426 -5.255 1.00 85.75 213 LYS A C 1
ATOM 1696 O O . LYS A 1 213 ? 1.831 14.912 -6.370 1.00 85.75 213 LYS A O 1
ATOM 1701 N N . LEU A 1 214 ? 1.982 13.147 -4.997 1.00 84.38 214 LEU A N 1
ATOM 1702 C CA . LEU A 1 214 ? 2.531 12.227 -6.000 1.00 84.38 214 LEU A CA 1
ATOM 1703 C C . LEU A 1 214 ? 1.503 11.816 -7.050 1.00 84.38 214 LEU A C 1
ATOM 1705 O O . LEU A 1 214 ? 1.869 11.663 -8.211 1.00 84.38 214 LEU A O 1
ATOM 1709 N N . ASP A 1 215 ? 0.242 11.664 -6.652 1.00 85.94 215 ASP A N 1
ATOM 1710 C CA . ASP A 1 215 ? -0.852 11.319 -7.562 1.00 85.94 215 ASP A CA 1
ATOM 1711 C C . ASP A 1 215 ? -1.583 12.567 -8.097 1.00 85.94 215 ASP A C 1
ATOM 1713 O O . ASP A 1 215 ? -2.610 12.448 -8.758 1.00 85.94 215 ASP A O 1
ATOM 1717 N N . ASN A 1 216 ? -1.045 13.773 -7.851 1.00 86.31 216 ASN A N 1
ATOM 1718 C CA . ASN A 1 216 ? -1.616 15.057 -8.279 1.00 86.31 216 ASN A CA 1
ATOM 1719 C C . ASN A 1 216 ? -3.101 15.221 -7.900 1.00 86.31 216 ASN A C 1
ATOM 1721 O O . ASN A 1 216 ? -3.911 15.719 -8.685 1.00 86.31 216 ASN A O 1
ATOM 1725 N N . LEU A 1 217 ? -3.462 14.803 -6.687 1.00 86.06 217 LEU A N 1
ATOM 1726 C CA . LEU A 1 217 ? -4.838 14.824 -6.210 1.00 86.06 217 LEU A CA 1
ATOM 1727 C C . LEU A 1 217 ? -5.193 16.200 -5.640 1.00 86.06 217 LEU A C 1
ATOM 1729 O O . LEU A 1 217 ? -4.507 16.755 -4.771 1.00 86.06 217 LEU A O 1
ATOM 1733 N N . THR A 1 218 ? -6.316 16.745 -6.098 1.00 86.75 218 THR A N 1
ATOM 1734 C CA . THR A 1 218 ? -6.902 17.969 -5.534 1.00 86.75 218 THR A CA 1
ATOM 1735 C C . THR A 1 218 ? -7.787 17.676 -4.329 1.00 86.75 218 THR A C 1
ATOM 1737 O O . THR A 1 218 ? -7.848 18.484 -3.403 1.00 86.75 218 THR A O 1
ATOM 1740 N N . ASP A 1 219 ? -8.409 16.498 -4.320 1.00 88.25 219 ASP A N 1
ATOM 1741 C CA . ASP A 1 219 ? -9.454 16.091 -3.386 1.00 88.25 219 ASP A CA 1
ATOM 1742 C C . ASP A 1 219 ? -9.187 14.696 -2.820 1.00 88.25 219 ASP A C 1
ATOM 1744 O O . ASP A 1 219 ? -8.375 13.928 -3.340 1.00 88.25 219 ASP A O 1
ATOM 1748 N N . ILE A 1 220 ? -9.871 14.373 -1.724 1.00 89.06 220 ILE A N 1
ATOM 1749 C CA . ILE A 1 220 ? -9.734 13.074 -1.060 1.00 89.06 220 ILE A CA 1
ATOM 1750 C C . ILE A 1 220 ? -10.229 11.979 -2.021 1.00 89.06 220 ILE A C 1
ATOM 1752 O O . ILE A 1 220 ? -11.350 12.105 -2.522 1.00 89.06 220 ILE A O 1
ATOM 1756 N N . PRO A 1 221 ? -9.459 10.894 -2.248 1.00 91.88 221 PRO A N 1
ATOM 1757 C CA . PRO A 1 221 ? -9.882 9.792 -3.106 1.00 91.88 221 PRO A CA 1
ATOM 1758 C C . PRO A 1 221 ? -11.304 9.305 -2.781 1.00 91.88 221 PRO A C 1
ATOM 1760 O O . PRO A 1 221 ? -11.562 8.970 -1.617 1.00 91.88 221 PRO A O 1
ATOM 1763 N N . PRO A 1 222 ? -12.221 9.205 -3.767 1.00 92.38 222 PRO A N 1
ATOM 1764 C CA . PRO A 1 222 ? -13.607 8.800 -3.525 1.00 92.38 222 PRO A CA 1
ATOM 1765 C C . PRO A 1 222 ? -13.718 7.477 -2.765 1.00 92.38 222 PRO A C 1
ATOM 1767 O O . PRO A 1 222 ? -14.424 7.406 -1.768 1.00 92.38 222 PRO A O 1
ATOM 1770 N N . SER A 1 223 ? -12.926 6.468 -3.138 1.00 93.56 223 SER A N 1
ATOM 1771 C CA . SER A 1 223 ? -12.899 5.160 -2.468 1.00 93.56 223 SER A CA 1
ATOM 1772 C C . SER A 1 223 ? -12.496 5.237 -0.989 1.00 93.56 223 SER A C 1
ATOM 1774 O O . SER A 1 223 ? -12.991 4.466 -0.166 1.00 93.56 223 SER A O 1
ATOM 1776 N N . LEU A 1 224 ? -11.584 6.153 -0.637 1.00 94.44 224 LEU A N 1
ATOM 1777 C CA . LEU A 1 224 ? -11.210 6.393 0.757 1.00 94.44 224 LEU A CA 1
ATOM 1778 C C . LEU A 1 224 ? -12.368 7.071 1.493 1.00 94.44 224 LEU A C 1
ATOM 1780 O O . LEU A 1 224 ? -12.735 6.634 2.579 1.00 94.44 224 LEU A O 1
ATOM 1784 N N . GLN A 1 225 ? -12.977 8.093 0.892 1.00 92.69 225 GLN A N 1
ATOM 1785 C CA . GLN A 1 225 ? -14.105 8.803 1.489 1.00 92.69 225 GLN A CA 1
ATOM 1786 C C . GLN A 1 225 ? -15.334 7.898 1.679 1.00 92.69 225 GLN A C 1
ATOM 1788 O O . GLN A 1 225 ? -15.979 7.961 2.724 1.00 92.69 225 GLN A O 1
ATOM 1793 N N . GLU A 1 226 ? -15.632 7.026 0.716 1.00 94.94 226 GLU A N 1
ATOM 1794 C CA . GLU A 1 226 ? -16.688 6.014 0.804 1.00 94.94 226 GLU A CA 1
ATOM 1795 C C . GLU A 1 226 ? -16.437 5.033 1.949 1.00 94.94 226 GLU A C 1
ATOM 1797 O O . GLU A 1 226 ? -17.351 4.743 2.714 1.00 94.94 226 GLU A O 1
ATOM 1802 N N . PHE A 1 227 ? -15.197 4.559 2.116 1.00 95.69 227 PHE A N 1
ATOM 1803 C CA . PHE A 1 227 ? -14.842 3.679 3.230 1.00 95.69 227 PHE A CA 1
ATOM 1804 C C . PHE A 1 227 ? -15.061 4.350 4.591 1.00 95.69 227 PHE A C 1
ATOM 1806 O O . PHE A 1 227 ? -15.612 3.734 5.499 1.00 95.69 227 PHE A O 1
ATOM 1813 N N . LEU A 1 228 ? -14.681 5.622 4.731 1.00 92.94 228 LEU A N 1
ATOM 1814 C CA . LEU A 1 228 ? -14.866 6.377 5.976 1.00 92.94 228 LEU A CA 1
ATOM 1815 C C . LEU A 1 228 ? -16.335 6.706 6.283 1.00 92.94 228 LEU A C 1
ATOM 1817 O O . LEU A 1 228 ? -16.711 6.884 7.447 1.00 92.94 228 LEU A O 1
ATOM 1821 N N . CYS A 1 229 ? -17.165 6.793 5.246 1.00 92.81 229 CYS A N 1
ATOM 1822 C CA . CYS A 1 229 ? -18.595 7.059 5.352 1.00 92.81 229 CYS A CA 1
ATOM 1823 C C . CYS A 1 229 ? -19.461 5.792 5.398 1.00 92.81 229 CYS A C 1
ATOM 1825 O O . CYS A 1 229 ? -20.684 5.905 5.401 1.00 92.81 229 CYS A O 1
ATOM 1827 N N . GLU A 1 230 ? -18.867 4.601 5.447 1.00 93.62 230 GLU A N 1
ATOM 1828 C CA . GLU A 1 230 ? -19.620 3.350 5.434 1.00 93.62 230 GLU A CA 1
ATOM 1829 C C . GLU A 1 230 ? -20.470 3.192 6.708 1.00 93.62 230 GLU A C 1
ATOM 1831 O O . GLU A 1 230 ? -19.963 3.231 7.831 1.00 93.62 230 GLU A O 1
ATOM 1836 N N . GLU A 1 231 ? -21.786 3.027 6.542 1.00 91.94 231 GLU A N 1
ATOM 1837 C CA . GLU A 1 231 ? -22.743 3.083 7.658 1.00 91.94 231 GLU A CA 1
ATOM 1838 C C . GLU A 1 231 ? -22.629 1.920 8.646 1.00 91.94 231 GLU A C 1
ATOM 1840 O O . GLU A 1 231 ? -22.960 2.056 9.828 1.00 91.94 231 GLU A O 1
ATOM 1845 N N . THR A 1 232 ? -22.144 0.782 8.159 1.00 92.38 232 THR A N 1
ATOM 1846 C CA . THR A 1 232 ? -22.008 -0.464 8.916 1.00 92.38 232 THR A CA 1
ATOM 1847 C C . THR A 1 232 ? -20.732 -0.510 9.753 1.00 92.38 232 THR A C 1
ATOM 1849 O O . THR A 1 232 ? -20.638 -1.337 10.656 1.00 92.38 232 THR A O 1
ATOM 1852 N N . ILE A 1 233 ? -19.754 0.363 9.489 1.00 94.62 233 ILE A N 1
ATOM 1853 C CA . ILE A 1 233 ? -18.433 0.314 10.120 1.00 94.62 233 ILE A CA 1
ATOM 1854 C C . ILE A 1 233 ? -18.351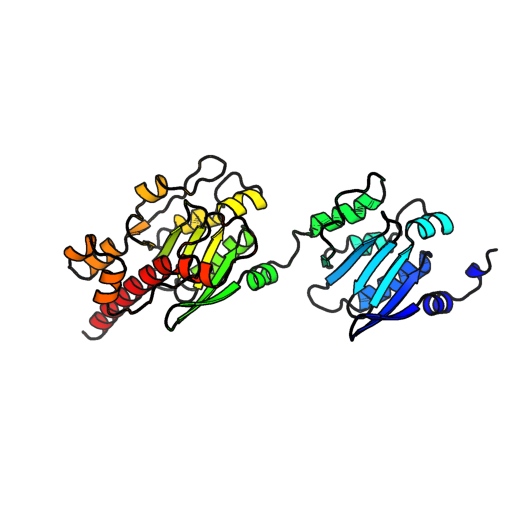 1.315 11.272 1.00 94.62 233 ILE A C 1
ATOM 1856 O O . ILE A 1 233 ? -18.691 2.490 11.139 1.00 94.62 233 ILE A O 1
ATOM 1860 N N . THR A 1 234 ? -17.830 0.858 12.410 1.00 94.00 234 THR A N 1
ATOM 1861 C CA . THR A 1 234 ? -17.449 1.735 13.525 1.00 94.00 234 THR A CA 1
ATOM 1862 C C . THR A 1 234 ? -15.937 1.951 13.535 1.00 94.00 234 THR A C 1
ATOM 1864 O O . THR A 1 234 ? -15.173 1.007 13.720 1.00 94.00 234 THR A O 1
ATOM 1867 N N . PHE A 1 235 ? -15.480 3.191 13.369 1.00 94.38 235 PHE A N 1
ATOM 1868 C CA . PHE A 1 235 ? -14.061 3.523 13.502 1.00 94.38 235 PHE A CA 1
ATOM 1869 C C . PHE A 1 235 ? -13.713 3.806 14.967 1.00 94.38 235 PHE A C 1
ATOM 1871 O O . PHE A 1 235 ? -14.422 4.552 15.639 1.00 94.38 235 PHE A O 1
ATOM 1878 N N . ILE A 1 236 ? -12.629 3.220 15.472 1.00 93.56 236 ILE A N 1
ATOM 1879 C CA . ILE A 1 236 ? -12.231 3.305 16.882 1.00 93.56 236 ILE A CA 1
ATOM 1880 C C . ILE A 1 236 ? -10.797 3.806 16.968 1.00 93.56 236 ILE A C 1
ATOM 1882 O O . ILE A 1 236 ? -9.894 3.176 16.423 1.00 93.56 236 ILE A O 1
ATOM 1886 N N . GLY A 1 237 ? -10.570 4.906 17.675 1.00 91.12 237 GLY A N 1
ATOM 1887 C CA . GLY A 1 237 ? -9.239 5.494 17.795 1.00 91.12 237 GLY A CA 1
ATOM 1888 C C . GLY A 1 237 ? -8.837 5.860 19.219 1.00 91.12 237 GLY A C 1
ATOM 1889 O O . GLY A 1 237 ? -9.656 5.772 20.137 1.00 91.12 237 GLY A O 1
ATOM 1890 N N . PRO A 1 238 ? -7.564 6.240 19.433 1.00 84.62 238 PRO A N 1
ATOM 1891 C CA . PRO A 1 238 ? -7.097 6.776 20.708 1.00 84.62 238 PRO A CA 1
ATOM 1892 C C . PRO A 1 238 ? -7.822 8.067 21.131 1.00 84.62 238 PRO A C 1
ATOM 1894 O O . PRO A 1 238 ? -8.567 8.693 20.375 1.00 84.62 238 PRO A O 1
ATOM 1897 N N . LYS A 1 239 ? -7.541 8.487 22.369 1.00 70.00 239 LYS A N 1
ATOM 1898 C CA . LYS A 1 239 ? -8.136 9.662 23.013 1.00 70.00 239 LYS A CA 1
ATOM 1899 C C . LYS A 1 239 ? -8.089 10.905 22.130 1.00 70.00 239 LYS A C 1
ATOM 1901 O O . LYS A 1 239 ? -7.039 11.264 21.605 1.00 70.00 239 LYS A O 1
ATOM 1906 N N . ASN A 1 240 ? -9.223 11.604 22.070 1.00 65.38 240 ASN A N 1
ATOM 1907 C CA . ASN A 1 240 ? -9.479 12.782 21.233 1.00 65.38 240 ASN A CA 1
ATOM 1908 C C . ASN A 1 240 ? -9.704 12.489 19.747 1.00 65.38 240 ASN A C 1
ATOM 1910 O O . ASN A 1 240 ? -9.671 13.424 18.952 1.00 65.38 240 ASN A O 1
ATOM 1914 N N . ILE A 1 241 ? -10.002 11.250 19.361 1.00 69.38 241 ILE A N 1
ATOM 1915 C CA . ILE A 1 241 ? -10.673 10.979 18.092 1.00 69.38 241 ILE A CA 1
ATOM 1916 C C . ILE A 1 241 ? -12.183 11.174 18.277 1.00 69.38 241 ILE A C 1
ATOM 1918 O O . ILE A 1 241 ? -12.862 10.471 19.017 1.00 69.38 241 ILE A O 1
ATOM 1922 N N . SER A 1 242 ? -12.701 12.208 17.631 1.00 63.22 242 SER A N 1
ATOM 1923 C CA . SER A 1 242 ? -14.113 12.560 17.549 1.00 63.22 242 SER A CA 1
ATOM 1924 C C . SER A 1 242 ? -14.359 13.173 16.169 1.00 63.22 242 SER A C 1
ATOM 1926 O O . SER A 1 242 ? -13.406 13.683 15.571 1.00 63.22 242 SER A O 1
ATOM 1928 N N . PRO A 1 243 ? -15.603 13.178 15.660 1.00 58.81 243 PRO A N 1
ATOM 1929 C CA . PRO A 1 243 ? -15.911 13.813 14.379 1.00 58.81 243 PRO A CA 1
ATOM 1930 C C . PRO A 1 243 ? -15.388 15.256 14.327 1.00 58.81 243 PRO A C 1
ATOM 1932 O O . PRO A 1 243 ? -14.634 15.611 13.430 1.00 58.81 243 PRO A O 1
ATOM 1935 N N . ASN A 1 244 ? -15.648 16.037 15.380 1.00 53.38 244 ASN A N 1
ATOM 1936 C CA . ASN A 1 244 ? -15.241 17.441 15.470 1.00 53.38 244 ASN A CA 1
ATOM 1937 C C . ASN A 1 244 ? -13.725 17.623 15.635 1.00 53.38 244 ASN A C 1
ATOM 1939 O O . ASN A 1 244 ? -13.165 18.609 15.161 1.00 53.38 244 ASN A O 1
ATOM 1943 N N . SER A 1 245 ? -13.046 16.699 16.321 1.00 54.56 245 SER A N 1
ATOM 1944 C CA . SER A 1 245 ? -11.598 16.793 16.509 1.00 54.56 245 SER A CA 1
ATOM 1945 C C . SER A 1 245 ? -10.847 16.375 15.253 1.00 54.56 245 SER A C 1
ATOM 1947 O O . SER A 1 245 ? -9.933 17.099 14.879 1.00 54.56 245 SER A O 1
ATOM 1949 N N . ILE A 1 246 ? -11.259 15.322 14.540 1.00 53.75 246 ILE A N 1
ATOM 1950 C CA . ILE A 1 246 ? -10.677 14.954 13.238 1.00 53.75 246 ILE A CA 1
ATOM 1951 C C . ILE A 1 246 ? -10.985 16.028 12.184 1.00 53.75 246 ILE A C 1
ATOM 1953 O O . ILE A 1 246 ? -10.104 16.414 11.421 1.00 53.75 246 ILE A O 1
ATOM 1957 N N . GLU A 1 247 ? -12.181 16.623 12.217 1.00 50.09 247 GLU A N 1
ATOM 1958 C CA . GLU A 1 247 ? -12.504 17.801 11.404 1.00 50.09 247 GLU A CA 1
ATOM 1959 C C . GLU A 1 247 ? -11.632 19.018 11.750 1.00 50.09 247 GLU A C 1
ATOM 1961 O O . GLU A 1 247 ? -11.335 19.830 10.877 1.00 50.09 247 GLU A O 1
ATOM 1966 N N . SER A 1 248 ? -11.204 19.176 13.004 1.00 45.00 248 SER A N 1
ATOM 1967 C CA . SER A 1 248 ? -10.307 20.264 13.420 1.00 45.00 248 SER A CA 1
ATOM 1968 C C . SER A 1 248 ? -8.814 19.966 13.209 1.00 45.00 248 SER A C 1
ATOM 1970 O O . SER A 1 248 ? -8.005 20.889 13.297 1.00 45.00 248 SER A O 1
ATOM 1972 N N . SER A 1 249 ? -8.434 18.713 12.925 1.00 49.47 249 SER A N 1
ATOM 1973 C CA . SER A 1 249 ? -7.054 18.234 13.054 1.00 49.47 249 SER A CA 1
ATOM 1974 C C . SER A 1 249 ? -6.532 17.533 11.783 1.00 49.47 249 SER A C 1
ATOM 1976 O O . SER A 1 249 ? -6.565 16.322 11.595 1.00 49.47 249 SER A O 1
ATOM 1978 N N . TYR A 1 250 ? -5.962 18.376 10.922 1.00 56.44 250 TYR A N 1
ATOM 1979 C CA . TYR A 1 250 ? -4.741 18.137 10.139 1.00 56.44 250 TYR A CA 1
ATOM 1980 C C . TYR A 1 250 ? -4.754 17.294 8.854 1.00 56.44 250 TYR A C 1
ATOM 1982 O O . TYR A 1 250 ? -3.810 17.449 8.082 1.00 56.44 250 TYR A O 1
ATOM 1990 N N . ILE A 1 251 ? -5.774 16.484 8.546 1.00 57.28 251 ILE A N 1
ATOM 1991 C CA . ILE A 1 251 ? -5.862 15.845 7.215 1.00 57.28 251 ILE A CA 1
ATOM 1992 C C . ILE A 1 251 ? -6.791 16.646 6.311 1.00 57.28 251 ILE A C 1
ATOM 1994 O O . ILE A 1 251 ? -8.018 16.536 6.378 1.00 57.28 251 ILE A O 1
ATOM 1998 N N . VAL A 1 252 ? -6.175 17.470 5.470 1.00 57.59 252 VAL A N 1
ATOM 1999 C CA . VAL A 1 252 ? -6.857 18.381 4.557 1.00 57.59 252 VAL A CA 1
ATOM 2000 C C . VAL A 1 252 ? -6.356 18.088 3.145 1.00 57.59 252 VAL A C 1
ATOM 2002 O O . VAL A 1 252 ? -5.155 18.146 2.891 1.00 57.59 252 VAL A O 1
ATOM 2005 N N . GLY A 1 253 ? -7.264 17.743 2.231 1.00 56.44 253 GLY A N 1
ATOM 2006 C CA . GLY A 1 253 ? -6.950 17.666 0.806 1.00 56.44 253 GLY A CA 1
ATOM 2007 C C . GLY A 1 253 ? -6.488 19.024 0.274 1.00 56.44 253 GLY A C 1
ATOM 2008 O O . GLY A 1 253 ? -6.719 20.058 0.900 1.00 56.44 253 GLY A O 1
ATOM 2009 N N . SER A 1 254 ? -5.853 19.052 -0.896 1.00 59.69 254 SER A N 1
ATOM 2010 C CA . SER A 1 254 ? -5.299 20.285 -1.477 1.00 59.69 254 SER A CA 1
ATOM 2011 C C . SER A 1 254 ? -6.347 21.405 -1.634 1.00 59.69 254 SER A C 1
ATOM 2013 O O . SER A 1 254 ? -6.008 22.584 -1.567 1.00 59.69 254 SER A O 1
ATOM 2015 N N . SER A 1 255 ? -7.625 21.041 -1.788 1.00 58.94 255 SER A N 1
ATOM 2016 C CA . SER A 1 255 ? -8.789 21.934 -1.877 1.00 58.94 255 SER A CA 1
ATOM 2017 C C . SER A 1 255 ? -9.334 22.458 -0.538 1.00 58.94 255 SER A C 1
ATOM 2019 O O . SER A 1 255 ? -10.297 23.225 -0.527 1.00 58.94 255 SER A O 1
ATOM 2021 N N . GLY A 1 256 ? -8.771 22.056 0.605 1.00 65.38 256 GLY A N 1
ATOM 2022 C CA . GLY A 1 256 ? -9.342 22.367 1.920 1.00 65.38 256 GLY A CA 1
ATOM 2023 C C . GLY A 1 256 ? -10.356 21.329 2.423 1.00 65.38 256 GLY A C 1
ATOM 2024 O O . GLY A 1 256 ? -10.887 21.478 3.528 1.00 65.38 256 GLY A O 1
ATOM 2025 N N . GLN A 1 257 ? -10.633 20.277 1.640 1.00 67.75 257 GLN A N 1
ATOM 2026 C CA . GLN A 1 257 ? -11.571 19.217 2.008 1.00 67.75 257 GLN A CA 1
ATOM 2027 C C . GLN A 1 257 ? -11.035 18.386 3.180 1.00 67.75 257 GLN A C 1
ATOM 2029 O O . GLN A 1 257 ? -9.888 17.953 3.180 1.00 67.75 257 GLN A O 1
ATOM 2034 N N . ARG A 1 258 ? -11.881 18.149 4.182 1.00 76.00 258 ARG A N 1
ATOM 2035 C CA . ARG A 1 258 ? -11.548 17.380 5.389 1.00 76.00 258 ARG A CA 1
ATOM 2036 C C . ARG A 1 258 ? -12.097 15.964 5.287 1.00 76.00 258 ARG A C 1
ATOM 2038 O O . ARG A 1 258 ? -13.166 15.776 4.701 1.00 76.00 258 ARG A O 1
ATOM 2045 N N . LEU A 1 259 ? -11.404 14.998 5.894 1.00 81.88 259 LEU A N 1
ATOM 2046 C CA . LEU A 1 259 ? -11.932 13.639 6.031 1.00 81.88 259 LEU A CA 1
ATOM 2047 C C . LEU A 1 259 ? -13.228 13.671 6.841 1.00 81.88 259 LEU A C 1
ATOM 2049 O O . LEU A 1 259 ? -13.261 14.200 7.953 1.00 81.88 259 LEU A O 1
ATOM 2053 N N . LYS A 1 260 ? -14.281 13.073 6.287 1.00 84.00 260 LYS A N 1
ATOM 2054 C CA . LYS A 1 260 ? -15.556 12.883 6.985 1.00 84.00 260 LYS A CA 1
ATOM 2055 C C . LYS A 1 260 ? -15.721 11.428 7.379 1.00 84.00 260 LYS A C 1
ATOM 2057 O O . LYS A 1 260 ? -15.462 10.545 6.567 1.00 84.00 260 LYS A O 1
ATOM 2062 N N . PHE A 1 261 ? -16.195 11.211 8.599 1.00 87.19 261 PHE A N 1
ATOM 2063 C CA . PHE A 1 261 ? -16.475 9.894 9.159 1.00 87.19 261 PHE A CA 1
ATOM 2064 C C . PHE A 1 261 ? -17.963 9.769 9.420 1.00 87.19 261 PHE A C 1
ATOM 2066 O O . PHE A 1 261 ? -18.554 10.679 9.999 1.00 87.19 261 PHE A O 1
ATOM 2073 N N . ASN A 1 262 ? -18.558 8.637 9.049 1.00 89.12 262 ASN A N 1
ATOM 2074 C CA . ASN A 1 262 ? -19.941 8.373 9.436 1.00 89.12 262 ASN A CA 1
ATOM 2075 C C . ASN A 1 262 ? -20.048 8.036 10.933 1.00 89.12 262 ASN A C 1
ATOM 2077 O O . ASN A 1 262 ? -20.871 8.600 11.651 1.00 89.12 262 ASN A O 1
ATOM 2081 N N . ARG A 1 263 ? -19.185 7.139 11.425 1.00 90.62 263 ARG A N 1
ATOM 2082 C CA . ARG A 1 263 ? -19.157 6.738 12.835 1.00 90.62 263 ARG A CA 1
ATOM 2083 C C . ARG A 1 263 ? -17.727 6.562 13.319 1.00 90.62 263 ARG A C 1
ATOM 2085 O O . ARG A 1 263 ? -17.031 5.647 12.892 1.00 90.62 263 ARG A O 1
ATOM 2092 N N . VAL A 1 264 ? -17.315 7.410 14.255 1.00 90.44 264 VAL A N 1
ATOM 2093 C CA . VAL A 1 264 ? -16.003 7.326 14.895 1.00 90.44 264 VAL A CA 1
ATOM 2094 C C . VAL A 1 264 ? -16.131 7.514 16.403 1.00 90.44 264 VAL A C 1
ATOM 2096 O O . VAL A 1 264 ? -16.896 8.363 16.864 1.00 90.44 264 VAL A O 1
ATOM 2099 N N . VAL A 1 265 ? -15.422 6.686 17.166 1.00 90.31 265 VAL A N 1
ATOM 2100 C CA . VAL A 1 265 ? -15.555 6.583 18.619 1.00 90.31 265 VAL A CA 1
ATOM 2101 C C . VAL A 1 265 ? -14.174 6.533 19.271 1.00 90.31 265 VAL A C 1
ATOM 2103 O O . VAL A 1 265 ? -13.253 5.880 18.783 1.00 90.31 265 VAL A O 1
ATOM 2106 N N . ASP A 1 266 ? -14.041 7.224 20.398 1.00 91.44 266 ASP A N 1
ATOM 2107 C CA . ASP A 1 266 ? -12.882 7.109 21.279 1.00 91.44 266 ASP A CA 1
ATOM 2108 C C . ASP A 1 266 ? -12.879 5.753 22.006 1.00 91.44 266 ASP A C 1
ATOM 2110 O O . ASP A 1 266 ? -13.895 5.338 22.572 1.00 91.44 266 ASP A O 1
ATOM 2114 N N . VAL A 1 267 ? -11.724 5.088 22.046 1.00 93.00 267 VAL A N 1
ATOM 2115 C CA . VAL A 1 267 ? -11.549 3.801 22.737 1.00 93.00 267 VAL A CA 1
ATOM 2116 C C . VAL A 1 267 ? -11.885 3.892 24.230 1.00 93.00 267 VAL A C 1
ATOM 2118 O O . VAL A 1 267 ? -12.529 2.999 24.770 1.00 93.00 267 VAL A O 1
ATOM 2121 N N . GLY A 1 268 ? -11.528 4.986 24.911 1.00 91.94 268 GLY A N 1
ATOM 2122 C CA . GLY A 1 268 ? -11.852 5.164 26.332 1.00 91.94 268 GLY A CA 1
ATOM 2123 C C . GLY A 1 268 ? -13.360 5.244 26.572 1.00 91.94 268 GLY A C 1
ATOM 2124 O O . GLY A 1 268 ? -13.892 4.606 27.485 1.00 91.94 268 GLY A O 1
ATOM 2125 N N . TYR A 1 269 ? -14.063 5.977 25.708 1.00 90.81 269 TYR A N 1
ATOM 2126 C CA . TYR A 1 269 ? -15.519 6.057 25.698 1.00 90.81 269 TYR A CA 1
ATOM 2127 C C . TYR A 1 269 ? -16.183 4.703 25.490 1.00 90.81 269 TYR A C 1
ATOM 2129 O O . TYR A 1 269 ? -17.037 4.318 26.297 1.00 90.81 269 TYR A O 1
ATOM 2137 N N . LEU A 1 270 ? -15.802 3.979 24.438 1.00 90.00 270 LEU A N 1
ATOM 2138 C CA . LEU A 1 270 ? -16.426 2.702 24.114 1.00 90.00 270 LEU A CA 1
ATOM 2139 C C . LEU A 1 270 ? -16.153 1.660 25.205 1.00 90.00 270 LEU A C 1
ATOM 2141 O O . LEU A 1 270 ? -17.099 1.088 25.753 1.00 90.00 270 LEU A O 1
ATOM 2145 N N . THR A 1 271 ? -14.894 1.525 25.623 1.00 90.94 271 THR A N 1
ATOM 2146 C CA . THR A 1 271 ? -14.490 0.643 26.720 1.00 90.94 271 THR A CA 1
ATOM 2147 C C . THR A 1 271 ? -15.249 0.961 28.015 1.00 90.94 271 THR A C 1
ATOM 2149 O O . THR A 1 271 ? -15.777 0.054 28.664 1.00 90.94 271 THR A O 1
ATOM 2152 N N . GLY A 1 272 ? -15.365 2.239 28.397 1.00 90.38 272 GLY A N 1
ATOM 2153 C CA . GLY A 1 272 ? -16.096 2.652 29.600 1.00 90.38 272 GLY A CA 1
ATOM 2154 C C . GLY A 1 272 ? -17.590 2.330 29.543 1.00 90.38 272 GLY A C 1
ATOM 2155 O O . GLY A 1 272 ? -18.178 1.921 30.551 1.00 90.38 272 GLY A O 1
ATOM 2156 N N . LYS A 1 273 ? -18.207 2.455 28.362 1.00 90.12 273 LYS A N 1
ATOM 2157 C CA . LYS A 1 273 ? -19.611 2.089 28.134 1.00 90.12 273 LYS A CA 1
ATOM 2158 C C . LYS A 1 273 ? -19.832 0.582 28.210 1.00 90.12 273 LYS A C 1
ATOM 2160 O O . LYS A 1 273 ? -20.709 0.156 28.961 1.00 90.12 273 LYS A O 1
ATOM 2165 N N . LEU A 1 274 ? -19.033 -0.209 27.496 1.00 88.94 274 LEU A N 1
ATOM 2166 C CA . LEU A 1 274 ? -19.165 -1.669 27.462 1.00 88.94 274 LEU A CA 1
ATOM 2167 C C . LEU A 1 274 ? -18.869 -2.300 28.830 1.00 88.94 274 LEU A C 1
ATOM 2169 O O . LEU A 1 274 ? -19.607 -3.171 29.285 1.00 88.94 274 LEU A O 1
ATOM 2173 N N . CYS A 1 275 ? -17.864 -1.794 29.548 1.00 87.81 275 CYS A N 1
ATOM 2174 C CA . CYS A 1 275 ? -17.515 -2.281 30.883 1.00 87.81 275 CYS A CA 1
ATOM 2175 C C . CYS A 1 275 ? -18.415 -1.740 32.009 1.00 87.81 275 CYS A C 1
ATOM 2177 O O . CYS A 1 275 ? -18.215 -2.121 33.163 1.00 87.81 275 CYS A O 1
ATOM 2179 N N . LYS A 1 276 ? -19.357 -0.827 31.716 1.00 88.56 276 LYS A N 1
ATOM 2180 C CA . LYS A 1 276 ? -20.162 -0.084 32.711 1.00 88.56 276 LYS A CA 1
ATOM 2181 C C . LYS A 1 276 ? -19.298 0.612 33.780 1.00 88.56 276 LYS A C 1
ATOM 2183 O O . LYS A 1 276 ? -19.648 0.638 34.959 1.00 88.56 276 LYS A O 1
ATOM 2188 N N . LYS A 1 277 ? -18.161 1.175 33.362 1.00 88.88 277 LYS A N 1
ATOM 2189 C CA . LYS A 1 277 ? -17.142 1.795 34.225 1.00 88.88 277 LYS A CA 1
ATOM 2190 C C . LYS A 1 277 ? -16.829 3.217 33.746 1.00 88.88 277 LYS A C 1
ATOM 2192 O O . LYS A 1 277 ? -16.002 3.393 32.850 1.00 88.88 277 LYS A O 1
ATOM 2197 N N . PRO A 1 278 ? -17.513 4.245 34.287 1.00 87.88 278 PRO A N 1
ATOM 2198 C CA . PRO A 1 278 ? -17.369 5.622 33.813 1.00 87.88 278 PRO A CA 1
ATOM 2199 C C . PRO A 1 278 ? -15.991 6.229 34.115 1.00 87.88 278 PRO A C 1
ATOM 2201 O O . PRO A 1 278 ? -15.590 7.177 33.448 1.00 87.88 278 PRO A O 1
ATOM 2204 N N . ASP A 1 279 ? -15.242 5.676 35.072 1.00 88.31 279 ASP A N 1
ATOM 2205 C CA . ASP A 1 279 ? -13.862 6.068 35.374 1.00 88.31 279 ASP A CA 1
ATOM 2206 C C . ASP A 1 279 ? -12.895 5.813 34.204 1.00 88.31 279 ASP A C 1
ATOM 2208 O O . ASP A 1 279 ? -11.859 6.468 34.117 1.00 88.31 279 ASP A O 1
ATOM 2212 N N . LEU A 1 280 ? -13.256 4.933 33.259 1.00 87.56 280 LEU A N 1
ATOM 2213 C CA . LEU A 1 280 ? -12.433 4.630 32.083 1.00 87.56 280 LEU A CA 1
ATOM 2214 C C . LEU A 1 280 ? -12.471 5.718 31.000 1.00 87.56 280 LEU A C 1
ATOM 2216 O O . LEU A 1 280 ? -11.592 5.755 30.143 1.00 87.56 280 LEU A O 1
ATOM 2220 N N . LEU A 1 281 ? -13.426 6.652 31.070 1.00 84.81 281 LEU A N 1
ATOM 2221 C CA . LEU A 1 281 ? -13.543 7.767 30.120 1.00 84.81 281 LEU A CA 1
ATOM 2222 C C . LEU A 1 281 ? -12.312 8.681 30.125 1.00 84.81 281 LEU A C 1
ATOM 2224 O O . LEU A 1 281 ? -11.954 9.277 29.110 1.00 84.81 281 LEU A O 1
ATOM 2228 N N . SER A 1 282 ? -11.670 8.828 31.283 1.00 84.00 282 SER A N 1
ATOM 2229 C CA . SER A 1 282 ? -10.482 9.664 31.440 1.00 84.00 282 SER A CA 1
ATOM 2230 C C . SER A 1 282 ? -9.179 8.866 31.395 1.00 84.00 282 SER A C 1
ATOM 2232 O O . SER A 1 282 ? -8.119 9.498 31.323 1.00 84.00 282 SER A O 1
ATOM 2234 N N . SER A 1 283 ? -9.246 7.530 31.364 1.00 88.88 283 SER A N 1
ATOM 2235 C CA . SER A 1 283 ? -8.081 6.648 31.403 1.00 88.88 283 SER A CA 1
ATOM 2236 C C . SER A 1 283 ? -7.139 6.844 30.218 1.00 88.88 283 SER A C 1
ATOM 2238 O O . SER A 1 283 ? -7.514 7.215 29.105 1.00 88.88 283 SER A O 1
ATOM 2240 N N . THR A 1 284 ? -5.866 6.586 30.476 1.00 90.25 284 THR A N 1
ATOM 2241 C CA . THR A 1 284 ? -4.826 6.488 29.457 1.00 90.25 284 THR A CA 1
ATOM 2242 C C . THR A 1 284 ? -4.907 5.145 28.735 1.00 90.25 284 THR A C 1
ATOM 2244 O O . THR A 1 284 ? -5.378 4.153 29.288 1.00 90.25 284 THR A O 1
ATOM 2247 N N . LEU A 1 285 ? -4.352 5.067 27.523 1.00 90.75 285 LEU A N 1
ATOM 2248 C CA . LEU A 1 285 ? -4.273 3.810 26.768 1.00 90.75 285 LEU A CA 1
ATOM 2249 C C . LEU A 1 285 ? -3.601 2.681 27.572 1.00 90.75 285 LEU A C 1
ATOM 2251 O O . LEU A 1 285 ? -4.035 1.536 27.522 1.00 90.75 285 LEU A O 1
ATOM 2255 N N . LYS A 1 286 ? -2.570 3.010 28.365 1.00 91.31 286 LYS A N 1
ATOM 2256 C CA . LYS A 1 286 ? -1.882 2.049 29.241 1.00 91.31 286 LYS A CA 1
ATOM 2257 C C . LYS A 1 286 ? -2.804 1.506 30.337 1.00 91.31 286 LYS A C 1
ATOM 2259 O O . LYS A 1 286 ? -2.773 0.312 30.618 1.00 91.31 286 LYS A O 1
ATOM 2264 N N . GLU A 1 287 ? -3.606 2.369 30.956 1.00 92.50 287 GLU A N 1
ATOM 2265 C CA . GLU A 1 287 ? -4.579 1.963 31.976 1.00 92.50 287 GLU A CA 1
ATOM 2266 C C . GLU A 1 287 ? -5.691 1.105 31.369 1.00 92.50 287 GLU A C 1
ATOM 2268 O O . GLU A 1 287 ? -6.022 0.071 31.944 1.00 92.50 287 GLU A O 1
ATOM 2273 N N . LEU A 1 288 ? -6.206 1.476 30.190 1.00 93.31 288 LEU A N 1
ATOM 2274 C CA . LEU A 1 288 ? -7.210 0.690 29.466 1.00 93.31 288 LEU A CA 1
ATOM 2275 C C . LEU A 1 288 ? -6.689 -0.717 29.150 1.00 93.31 288 LEU A C 1
ATOM 2277 O O . LEU A 1 288 ? -7.330 -1.693 29.531 1.00 93.31 288 LEU A O 1
ATOM 2281 N N . MET A 1 289 ? -5.492 -0.834 28.561 1.00 93.44 289 MET A N 1
ATOM 2282 C CA . MET A 1 289 ? -4.850 -2.131 28.301 1.00 93.44 289 MET A CA 1
ATOM 2283 C C . MET A 1 289 ? -4.689 -2.965 29.579 1.00 93.44 289 MET A C 1
ATOM 2285 O O . MET A 1 289 ? -5.051 -4.140 29.601 1.00 93.44 289 MET A O 1
ATOM 2289 N N . GLY A 1 290 ? -4.220 -2.351 30.672 1.00 92.00 290 GLY A N 1
ATOM 2290 C CA . GLY A 1 290 ? -4.088 -3.031 31.962 1.00 92.00 290 GLY A CA 1
ATOM 2291 C C . GLY A 1 290 ? -5.424 -3.531 32.522 1.00 92.00 290 GLY A C 1
ATOM 2292 O O . GLY A 1 290 ? -5.473 -4.598 33.129 1.00 92.00 290 GLY A O 1
ATOM 2293 N N . ARG A 1 291 ? -6.524 -2.804 32.286 1.00 90.88 291 ARG A N 1
ATOM 2294 C CA . ARG A 1 291 ? -7.874 -3.194 32.722 1.00 90.88 291 ARG A CA 1
ATOM 2295 C C . ARG A 1 291 ? -8.440 -4.378 31.954 1.00 90.88 291 ARG A C 1
ATOM 2297 O O . ARG A 1 291 ? -9.101 -5.207 32.572 1.00 90.88 291 ARG A O 1
ATOM 2304 N N . VAL A 1 292 ? -8.180 -4.462 30.652 1.00 91.12 292 VAL A N 1
ATOM 2305 C CA . VAL A 1 292 ? -8.614 -5.597 29.822 1.00 91.12 292 VAL A CA 1
ATOM 2306 C C . VAL A 1 292 ? -7.594 -6.741 29.811 1.00 91.12 292 VAL A C 1
ATOM 2308 O O . VAL A 1 292 ? -7.809 -7.766 29.175 1.00 91.12 292 VAL A O 1
ATOM 2311 N N . GLY A 1 293 ? -6.471 -6.612 30.521 1.00 91.38 293 GLY A N 1
ATOM 2312 C CA . GLY A 1 293 ? -5.436 -7.645 30.572 1.00 91.38 293 GLY A CA 1
ATOM 2313 C C . GLY A 1 293 ? -4.751 -7.850 29.220 1.00 91.38 293 GLY A C 1
ATOM 2314 O O . GLY A 1 293 ? -4.656 -8.981 28.746 1.00 91.38 293 GLY A O 1
ATOM 2315 N N . ILE A 1 294 ? -4.341 -6.753 28.585 1.00 92.25 294 ILE A N 1
ATOM 2316 C CA . ILE A 1 294 ? -3.496 -6.717 27.387 1.00 92.25 294 ILE A CA 1
ATOM 2317 C C . ILE A 1 294 ? -2.147 -6.111 27.789 1.00 92.25 294 ILE A C 1
ATOM 2319 O O . ILE A 1 294 ? -2.110 -5.049 28.409 1.00 92.25 294 ILE A O 1
ATOM 2323 N N . ASP A 1 295 ? -1.040 -6.763 27.429 1.00 90.75 295 ASP A N 1
ATOM 2324 C CA . ASP A 1 295 ? 0.320 -6.257 27.669 1.00 90.75 295 ASP A CA 1
ATOM 2325 C C . ASP A 1 295 ? 1.041 -6.005 26.339 1.00 90.75 295 ASP A C 1
ATOM 2327 O O . ASP A 1 295 ? 1.768 -6.850 25.818 1.00 90.75 295 ASP A O 1
ATOM 2331 N N . ILE A 1 296 ? 0.815 -4.821 25.765 1.00 90.19 296 ILE A N 1
ATOM 2332 C CA . ILE A 1 296 ? 1.550 -4.347 24.590 1.00 90.19 296 ILE A CA 1
ATOM 2333 C C . ILE A 1 296 ? 2.531 -3.275 25.054 1.00 90.19 296 ILE A C 1
ATOM 2335 O O . ILE A 1 296 ? 2.149 -2.186 25.491 1.00 90.19 296 ILE A O 1
ATOM 2339 N N . LYS A 1 297 ? 3.828 -3.567 24.936 1.00 89.25 297 LYS A N 1
ATOM 2340 C CA . LYS A 1 297 ? 4.885 -2.617 25.290 1.00 89.25 297 LYS A CA 1
ATOM 2341 C C . LYS A 1 297 ? 5.056 -1.582 24.187 1.00 89.25 297 LYS A C 1
ATOM 2343 O O . LYS A 1 297 ? 5.208 -1.930 23.017 1.00 89.25 297 LYS A O 1
ATOM 2348 N N . LYS A 1 298 ? 5.102 -0.307 24.578 1.00 87.81 298 LYS A N 1
ATOM 2349 C CA . LYS A 1 298 ? 5.444 0.783 23.661 1.00 87.81 298 LYS A CA 1
ATOM 2350 C C . LYS A 1 298 ? 6.840 0.535 23.064 1.00 87.81 298 LYS A C 1
ATOM 2352 O O . LYS A 1 298 ? 7.779 0.354 23.844 1.00 87.81 298 LYS A O 1
ATOM 2357 N N . PRO A 1 299 ? 6.997 0.537 21.727 1.00 85.06 299 PRO A N 1
ATOM 2358 C CA . PRO A 1 299 ? 8.299 0.369 21.089 1.00 85.06 299 PRO A CA 1
ATOM 2359 C C . PRO A 1 299 ? 9.307 1.429 21.550 1.00 85.06 299 PRO A C 1
ATOM 2361 O O . PRO A 1 299 ? 8.964 2.606 21.690 1.00 85.06 299 PRO A O 1
ATOM 2364 N N . LEU A 1 300 ? 10.553 1.007 21.780 1.00 78.31 300 LEU A N 1
ATOM 2365 C CA . LEU A 1 300 ? 11.672 1.896 22.089 1.00 78.31 300 LEU A CA 1
ATOM 2366 C C . LEU A 1 300 ? 12.422 2.201 20.794 1.00 78.31 300 LEU A C 1
ATOM 2368 O O . LEU A 1 300 ? 13.027 1.307 20.212 1.00 78.31 300 LEU A O 1
ATOM 2372 N N . ILE A 1 301 ? 12.403 3.459 20.366 1.00 72.44 301 ILE A N 1
ATOM 2373 C CA . ILE A 1 301 ? 13.231 3.932 19.253 1.00 72.44 301 ILE A CA 1
ATOM 2374 C C . ILE A 1 301 ? 14.444 4.694 19.791 1.00 72.44 301 ILE A C 1
ATOM 2376 O O . ILE A 1 301 ? 14.339 5.414 20.789 1.00 72.44 301 ILE A O 1
ATOM 2380 N N . SER A 1 302 ? 15.591 4.539 19.127 1.00 63.16 302 SER A N 1
ATOM 2381 C CA . SER A 1 302 ? 16.864 5.178 19.495 1.00 63.16 302 SER A CA 1
ATOM 2382 C C . SER A 1 302 ? 16.751 6.701 19.612 1.00 63.16 302 SER A C 1
ATOM 2384 O O . SER A 1 302 ? 17.366 7.294 20.493 1.00 63.16 302 SER A O 1
ATOM 2386 N N . GLU A 1 303 ? 15.912 7.323 18.782 1.00 62.12 303 GLU A N 1
ATOM 2387 C CA . GLU A 1 303 ? 15.739 8.781 18.709 1.00 62.12 303 GLU A CA 1
ATOM 2388 C C . GLU A 1 303 ? 14.611 9.333 19.600 1.00 62.12 303 GLU A C 1
ATOM 2390 O O . GLU A 1 303 ? 14.336 10.527 19.579 1.00 62.12 303 GLU A O 1
ATOM 2395 N N . ARG A 1 304 ? 13.974 8.499 20.439 1.00 58.94 304 ARG A N 1
ATOM 2396 C CA . ARG A 1 304 ? 12.870 8.844 21.371 1.00 58.94 304 ARG A CA 1
ATOM 2397 C C . ARG A 1 304 ? 11.594 9.452 20.757 1.00 58.94 304 ARG A C 1
ATOM 2399 O O . ARG A 1 304 ? 10.568 9.439 21.437 1.00 58.94 304 ARG A O 1
ATOM 2406 N N . SER A 1 305 ? 11.604 9.926 19.514 1.00 66.31 305 SER A N 1
ATOM 2407 C CA . SER A 1 305 ? 10.439 10.474 18.805 1.00 66.31 305 SER A CA 1
ATOM 2408 C C . SER A 1 305 ? 10.397 10.037 17.343 1.00 66.31 305 SER A C 1
ATOM 2410 O O . SER A 1 305 ? 11.441 9.824 16.737 1.00 66.31 305 SER A O 1
ATOM 2412 N N . MET A 1 306 ? 9.189 9.912 16.780 1.00 71.44 306 MET A N 1
ATOM 2413 C CA . MET A 1 306 ? 9.024 9.732 15.332 1.00 71.44 306 MET A CA 1
ATOM 2414 C C . MET A 1 306 ? 9.686 10.903 14.607 1.00 71.44 306 MET A C 1
ATOM 2416 O O . MET A 1 306 ? 9.624 12.037 15.094 1.00 71.44 306 MET A O 1
ATOM 2420 N N . ARG A 1 307 ? 10.288 10.641 13.444 1.00 73.94 307 ARG A N 1
ATOM 2421 C CA . ARG A 1 307 ? 10.780 11.718 12.588 1.00 73.94 307 ARG A CA 1
ATOM 2422 C C . ARG A 1 307 ? 9.651 12.712 12.277 1.00 73.94 307 ARG A C 1
ATOM 2424 O O . ARG A 1 307 ? 8.509 12.282 12.090 1.00 73.94 307 ARG A O 1
ATOM 2431 N N . PRO A 1 308 ? 9.958 14.014 12.192 1.00 67.38 308 PRO A N 1
ATOM 2432 C CA . PRO A 1 308 ? 8.960 15.028 11.875 1.00 67.38 308 PRO A CA 1
ATOM 2433 C C . PRO A 1 308 ? 8.530 14.985 10.405 1.00 67.38 308 PRO A C 1
ATOM 2435 O O . PRO A 1 308 ? 7.413 15.381 10.092 1.00 67.38 308 PRO A O 1
ATOM 2438 N N . ASP A 1 309 ? 9.394 14.497 9.508 1.00 69.69 309 ASP A N 1
ATOM 2439 C CA . ASP A 1 309 ? 9.134 14.446 8.070 1.00 69.69 309 ASP A CA 1
ATOM 2440 C C . ASP A 1 309 ? 8.923 13.005 7.588 1.00 69.69 309 ASP A C 1
ATOM 2442 O O . ASP A 1 309 ? 9.853 12.197 7.529 1.00 69.69 309 ASP A O 1
ATOM 2446 N N . TRP A 1 310 ? 7.683 12.688 7.219 1.00 74.62 310 TRP A N 1
ATOM 2447 C CA . TRP A 1 310 ? 7.296 11.392 6.658 1.00 74.62 310 TRP A CA 1
ATOM 2448 C C . TRP A 1 310 ? 7.249 11.369 5.130 1.00 74.62 310 TRP A C 1
ATOM 2450 O O . TRP A 1 310 ? 6.822 10.376 4.546 1.00 74.62 310 TRP A O 1
ATOM 2460 N N . GLN A 1 311 ? 7.743 12.418 4.471 1.00 67.44 311 GLN A N 1
ATOM 2461 C CA . GLN A 1 311 ? 7.764 12.514 3.015 1.00 67.44 311 GLN A CA 1
ATOM 2462 C C . GLN A 1 311 ? 8.888 11.674 2.374 1.00 67.44 311 GLN A C 1
ATOM 2464 O O . GLN A 1 311 ? 8.885 11.488 1.160 1.00 67.44 311 GLN A O 1
ATOM 2469 N N . SER A 1 312 ? 9.818 11.099 3.148 1.00 66.50 312 SER A N 1
ATOM 2470 C CA . SER A 1 312 ? 10.866 10.199 2.630 1.00 66.50 312 SER A CA 1
ATOM 2471 C C . SER A 1 312 ? 10.352 8.787 2.306 1.00 66.50 312 SER A C 1
ATOM 2473 O O . SER A 1 312 ? 9.552 8.213 3.050 1.00 66.50 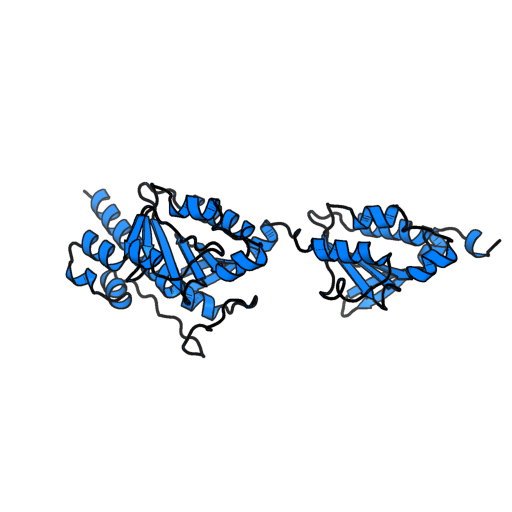312 SER A O 1
ATOM 2475 N N . SER A 1 313 ? 10.865 8.200 1.215 1.00 60.72 313 SER A N 1
ATOM 2476 C CA . SER A 1 313 ? 10.508 6.852 0.743 1.00 60.72 313 SER A CA 1
ATOM 2477 C C . SER A 1 313 ? 11.082 5.733 1.604 1.00 60.72 313 SER A C 1
ATOM 2479 O O . SER A 1 313 ? 10.575 4.616 1.574 1.00 60.72 313 SER A O 1
ATOM 2481 N N . SER A 1 314 ? 12.149 6.002 2.358 1.00 61.31 314 SER A N 1
ATOM 2482 C CA . SER A 1 314 ? 12.678 5.048 3.326 1.00 61.31 314 SER A CA 1
ATOM 2483 C C . SER A 1 314 ? 11.864 5.156 4.609 1.00 61.31 314 SER A C 1
ATOM 2485 O O . SER A 1 314 ? 11.908 6.177 5.290 1.00 61.31 314 SER A O 1
ATOM 2487 N N . VAL A 1 315 ? 11.097 4.123 4.942 1.00 62.06 315 VAL A N 1
ATOM 2488 C CA . VAL A 1 315 ? 10.424 4.024 6.241 1.00 62.06 315 VAL A CA 1
ATOM 2489 C C . VAL A 1 315 ? 11.158 2.974 7.065 1.00 62.06 315 VAL A C 1
ATOM 2491 O O . VAL A 1 315 ? 11.322 1.842 6.609 1.00 62.06 315 VAL A O 1
ATOM 2494 N N . LEU A 1 316 ? 11.638 3.337 8.256 1.00 66.44 316 LEU A N 1
ATOM 2495 C CA . LEU A 1 316 ? 12.325 2.384 9.125 1.00 66.44 316 LEU A CA 1
ATOM 2496 C C . LEU A 1 316 ? 11.300 1.505 9.851 1.00 66.44 316 LEU A C 1
ATOM 2498 O O . LEU A 1 316 ? 10.276 1.984 10.338 1.00 66.44 316 LEU A O 1
ATOM 2502 N N . SER A 1 317 ? 11.592 0.209 9.972 1.00 73.25 317 SER A N 1
ATOM 2503 C CA . SER A 1 317 ? 10.692 -0.776 10.593 1.00 73.25 317 SER A CA 1
ATOM 2504 C C . SER A 1 317 ? 10.297 -0.427 12.034 1.00 73.25 317 SER A C 1
ATOM 2506 O O . SER A 1 317 ? 9.167 -0.688 12.445 1.00 73.25 317 SER A O 1
ATOM 2508 N N . GLU A 1 318 ? 11.193 0.197 12.801 1.00 80.06 318 GLU A N 1
ATOM 2509 C CA . GLU A 1 318 ? 10.915 0.622 14.178 1.00 80.06 318 GLU A CA 1
ATOM 2510 C C . GLU A 1 318 ? 10.008 1.863 14.250 1.00 80.06 318 GLU A C 1
ATOM 2512 O O . GLU A 1 318 ? 9.176 1.969 15.153 1.00 80.06 318 GLU A O 1
ATOM 2517 N N . GLU A 1 319 ? 10.088 2.767 13.269 1.00 82.62 319 GLU A N 1
ATOM 2518 C CA . GLU A 1 319 ? 9.179 3.915 13.173 1.00 82.62 319 GLU A CA 1
ATOM 2519 C C . GLU A 1 319 ? 7.754 3.458 12.845 1.00 82.62 319 GLU A C 1
ATOM 2521 O O . GLU A 1 319 ? 6.797 3.968 13.426 1.00 82.62 319 GLU A O 1
ATOM 2526 N N . VAL A 1 320 ? 7.612 2.447 11.976 1.00 87.19 320 VAL A N 1
ATOM 2527 C CA . VAL A 1 320 ? 6.319 1.813 11.667 1.00 87.19 320 VAL A CA 1
ATOM 2528 C C . VAL A 1 320 ? 5.688 1.226 12.927 1.00 87.19 320 VAL A C 1
ATOM 2530 O O . VAL A 1 320 ? 4.516 1.476 13.199 1.00 87.19 320 VAL A O 1
ATOM 2533 N N . LYS A 1 321 ? 6.459 0.490 13.739 1.00 89.88 321 LYS A N 1
ATOM 2534 C CA . LYS A 1 321 ? 5.960 -0.068 15.007 1.00 89.88 321 LYS A CA 1
ATOM 2535 C C . LYS A 1 321 ? 5.470 1.022 15.951 1.00 89.88 321 LYS A C 1
ATOM 2537 O O . LYS A 1 321 ? 4.419 0.866 16.569 1.00 89.88 321 LYS A O 1
ATOM 2542 N N . LEU A 1 322 ? 6.233 2.110 16.080 1.00 88.38 322 LEU A N 1
ATOM 2543 C CA . LEU A 1 322 ? 5.856 3.216 16.953 1.00 88.38 322 LEU A CA 1
ATOM 2544 C C . LEU A 1 322 ? 4.590 3.926 16.456 1.00 88.38 322 LEU A C 1
ATOM 2546 O O . LEU A 1 322 ? 3.721 4.212 17.278 1.00 88.38 322 LEU A O 1
ATOM 2550 N N . ALA A 1 323 ? 4.465 4.156 15.143 1.00 88.50 323 ALA A N 1
ATOM 2551 C CA . ALA A 1 323 ? 3.263 4.722 14.526 1.00 88.50 323 ALA A CA 1
ATOM 2552 C C . ALA A 1 323 ? 2.030 3.862 14.830 1.00 88.50 323 ALA A C 1
ATOM 2554 O O . ALA A 1 323 ? 0.999 4.355 15.274 1.00 88.50 323 ALA A O 1
ATOM 2555 N N . MET A 1 324 ? 2.174 2.549 14.655 1.00 92.56 324 MET A N 1
ATOM 2556 C CA . MET A 1 324 ? 1.087 1.593 14.826 1.00 92.56 324 MET A CA 1
ATOM 2557 C C . MET A 1 324 ? 0.673 1.373 16.280 1.00 92.56 324 MET A C 1
ATOM 2559 O O . MET A 1 324 ? -0.413 0.850 16.513 1.00 92.56 324 MET A O 1
ATOM 2563 N N . TYR A 1 325 ? 1.518 1.715 17.257 1.00 92.06 325 TYR A N 1
ATOM 2564 C CA . TYR A 1 325 ? 1.297 1.356 18.658 1.00 92.06 325 TYR A CA 1
ATOM 2565 C C . TYR A 1 325 ? -0.089 1.779 19.161 1.00 92.06 325 TYR A C 1
ATOM 2567 O O . TYR A 1 325 ? -0.795 0.964 19.743 1.00 92.06 325 TYR A O 1
ATOM 2575 N N . GLN A 1 326 ? -0.507 3.022 18.903 1.00 91.81 326 GLN A N 1
ATOM 2576 C CA . GLN A 1 326 ? -1.793 3.515 19.401 1.00 91.81 326 GLN A CA 1
ATOM 2577 C C . GLN A 1 326 ? -2.977 2.842 18.704 1.00 91.81 326 GLN A C 1
ATOM 2579 O O . GLN A 1 326 ? -3.847 2.307 19.388 1.00 91.81 326 GLN A O 1
ATOM 2584 N N . VAL A 1 327 ? -2.991 2.810 17.366 1.00 94.56 327 VAL A N 1
ATOM 2585 C CA . VAL A 1 327 ? -4.094 2.197 16.607 1.00 94.56 327 VAL A CA 1
ATOM 2586 C C . VAL A 1 327 ? -4.236 0.700 16.897 1.00 94.56 327 VAL A C 1
ATOM 2588 O O . VAL A 1 327 ? -5.348 0.206 17.080 1.00 94.56 327 VAL A O 1
ATOM 2591 N N . HIS A 1 328 ? -3.114 -0.016 17.002 1.00 95.50 328 HIS A N 1
ATOM 2592 C CA . HIS A 1 328 ? -3.099 -1.444 17.297 1.00 95.50 328 HIS A CA 1
ATOM 2593 C C . HIS A 1 328 ? -3.592 -1.724 18.718 1.00 95.50 328 HIS A C 1
ATOM 2595 O O . HIS A 1 328 ? -4.467 -2.565 18.905 1.00 95.50 328 HIS A O 1
ATOM 2601 N N . SER A 1 329 ? -3.095 -0.989 19.718 1.00 95.06 329 SER A N 1
ATOM 2602 C CA . SER A 1 329 ? -3.561 -1.129 21.099 1.00 95.06 329 SER A CA 1
ATOM 2603 C C . SER A 1 329 ? -5.052 -0.819 21.240 1.00 95.06 329 SER A C 1
ATOM 2605 O O . SER A 1 329 ? -5.756 -1.581 21.897 1.00 95.06 329 SER A O 1
ATOM 2607 N N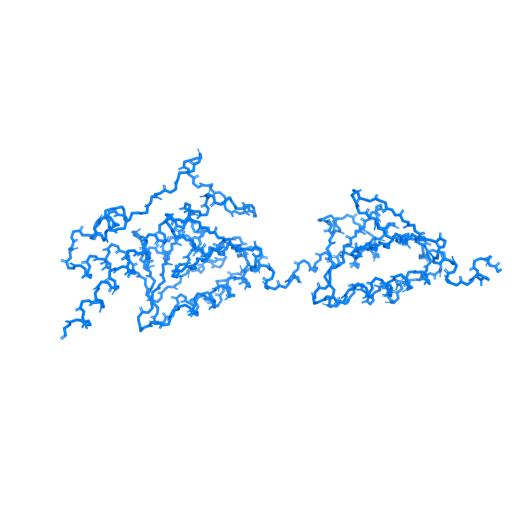 . SER A 1 330 ? -5.552 0.249 20.607 1.00 95.00 330 SER A N 1
ATOM 2608 C CA . SER A 1 330 ? -6.980 0.595 20.638 1.00 95.00 330 SER A CA 1
ATOM 2609 C C . SER A 1 330 ? -7.846 -0.509 20.033 1.00 95.00 330 SER A C 1
ATOM 2611 O O . SER A 1 330 ? -8.846 -0.905 20.627 1.00 95.00 330 SER A O 1
ATOM 2613 N N . TYR A 1 331 ? -7.434 -1.063 18.889 1.00 95.44 331 TYR A N 1
ATOM 2614 C CA . TYR A 1 331 ? -8.140 -2.177 18.262 1.00 95.44 331 TYR A CA 1
ATOM 2615 C C . TYR A 1 331 ? -8.149 -3.433 19.142 1.00 95.44 331 TYR A C 1
ATOM 2617 O O . TYR A 1 331 ? -9.182 -4.083 19.282 1.00 95.44 331 TYR A O 1
ATOM 2625 N N . GLN A 1 332 ? -7.008 -3.769 19.748 1.00 95.19 332 GLN A N 1
ATOM 2626 C CA . GLN A 1 332 ? -6.871 -4.956 20.592 1.00 95.19 332 GLN A CA 1
ATOM 2627 C C . GLN A 1 332 ? -7.729 -4.872 21.859 1.00 95.19 332 GLN A C 1
ATOM 2629 O O . GLN A 1 332 ? -8.341 -5.867 22.246 1.00 95.19 332 GLN A O 1
ATOM 2634 N N . ILE A 1 333 ? -7.828 -3.686 22.472 1.00 94.94 333 ILE A N 1
ATOM 2635 C CA . ILE A 1 333 ? -8.716 -3.447 23.619 1.00 94.94 333 ILE A CA 1
ATOM 2636 C C . ILE A 1 333 ? -10.161 -3.795 23.258 1.00 94.94 333 ILE A C 1
ATOM 2638 O O . ILE A 1 333 ? -10.782 -4.615 23.933 1.00 94.94 333 ILE A O 1
ATOM 2642 N N . GLU A 1 334 ? -10.679 -3.220 22.177 1.00 93.38 334 GLU A N 1
ATOM 2643 C CA . GLU A 1 334 ? -12.085 -3.399 21.804 1.00 93.38 334 GLU A CA 1
ATOM 2644 C C . GLU A 1 334 ? -12.373 -4.807 21.285 1.00 93.38 334 GLU A C 1
ATOM 2646 O O . GLU A 1 334 ? -13.374 -5.414 21.661 1.00 93.38 334 GLU A O 1
ATOM 2651 N N . SER A 1 335 ? -11.448 -5.383 20.512 1.00 93.25 335 SER A N 1
ATOM 2652 C CA . SER A 1 335 ? -11.516 -6.784 20.084 1.00 93.25 335 SER A CA 1
ATOM 2653 C C . SER A 1 335 ? -11.676 -7.729 21.271 1.00 93.25 335 SER A C 1
ATOM 2655 O O . SER A 1 335 ? -12.532 -8.619 21.253 1.00 93.25 335 SER A O 1
ATOM 2657 N N . LYS A 1 336 ? -10.906 -7.504 22.341 1.00 93.06 336 LYS A N 1
ATOM 2658 C CA . LYS A 1 336 ? -10.998 -8.310 23.553 1.00 93.06 336 LYS A CA 1
ATOM 2659 C C . LYS A 1 336 ? -12.331 -8.127 24.272 1.00 93.06 336 LYS A C 1
ATOM 2661 O O . LYS A 1 336 ? -12.984 -9.120 24.568 1.00 93.06 336 LYS A O 1
ATOM 2666 N N . ILE A 1 337 ? -12.770 -6.888 24.497 1.00 91.12 337 ILE A N 1
ATOM 2667 C CA . ILE A 1 337 ? -14.033 -6.608 25.200 1.00 91.12 337 ILE A CA 1
ATOM 2668 C C . ILE A 1 337 ? -15.227 -7.232 24.468 1.00 91.12 337 ILE A C 1
ATOM 2670 O O . ILE A 1 337 ? -16.085 -7.850 25.097 1.00 91.12 337 ILE A O 1
ATOM 2674 N N . ILE A 1 338 ? -15.281 -7.098 23.141 1.00 88.81 338 ILE A N 1
ATOM 2675 C CA . ILE A 1 338 ? -16.366 -7.654 22.322 1.00 88.81 338 ILE A CA 1
ATOM 2676 C C . ILE A 1 338 ? -16.334 -9.190 22.348 1.00 88.81 338 ILE A C 1
ATOM 2678 O O . ILE A 1 338 ? -17.381 -9.832 22.468 1.00 88.81 338 ILE A O 1
ATOM 2682 N N . THR A 1 339 ? -15.146 -9.794 22.283 1.00 87.56 339 THR A N 1
ATOM 2683 C CA . THR A 1 339 ? -14.983 -11.256 22.380 1.00 87.56 339 THR A CA 1
ATOM 2684 C C . THR A 1 339 ? -15.418 -11.778 23.755 1.00 87.56 339 THR A C 1
ATOM 2686 O O . THR A 1 339 ? -16.162 -12.755 23.851 1.00 87.56 339 THR A O 1
ATOM 2689 N N . ASP A 1 340 ? -15.028 -11.094 24.829 1.00 86.25 340 ASP A N 1
ATOM 2690 C CA . ASP A 1 340 ? -15.406 -11.463 26.194 1.00 86.25 340 ASP A CA 1
ATOM 2691 C C . ASP A 1 340 ? -16.932 -11.341 26.392 1.00 86.25 340 ASP A C 1
ATOM 2693 O O . ASP A 1 340 ? -17.563 -12.242 26.943 1.00 86.25 340 ASP A O 1
ATOM 2697 N N . ALA A 1 341 ? -17.564 -10.287 25.863 1.00 83.31 341 ALA A N 1
ATOM 2698 C CA . ALA A 1 341 ? -19.016 -10.097 25.944 1.00 83.31 341 ALA A CA 1
ATOM 2699 C C . ALA A 1 341 ? -19.817 -11.144 25.141 1.00 83.31 341 ALA A C 1
ATOM 2701 O O . ALA A 1 341 ? -20.859 -11.626 25.593 1.00 83.31 341 ALA A O 1
ATOM 2702 N N . THR A 1 342 ? -19.336 -11.521 23.955 1.00 78.81 342 THR A N 1
ATOM 2703 C CA . THR A 1 342 ? -19.990 -12.536 23.108 1.00 78.81 342 THR A CA 1
ATOM 2704 C C . THR A 1 342 ? -19.814 -13.953 23.655 1.00 78.81 342 THR A C 1
ATOM 2706 O O . THR A 1 342 ? -20.739 -14.756 23.588 1.00 78.81 342 THR A O 1
ATOM 2709 N N . SER A 1 343 ? -18.672 -14.265 24.274 1.00 77.38 343 SER A N 1
ATOM 2710 C CA . SER A 1 343 ? -18.464 -15.567 24.926 1.00 77.38 343 SER A CA 1
ATOM 2711 C C . SER A 1 343 ? -19.298 -15.754 26.200 1.00 77.38 343 SER A C 1
ATOM 2713 O O . SER A 1 343 ? -19.713 -16.873 26.498 1.00 77.38 343 SER A O 1
ATOM 2715 N N . ALA A 1 344 ? -19.597 -14.674 26.930 1.00 69.94 344 ALA A N 1
ATOM 2716 C CA . ALA A 1 344 ? -20.469 -14.723 28.103 1.00 69.94 344 ALA A CA 1
ATOM 2717 C C . ALA A 1 344 ? -21.932 -15.043 27.744 1.00 69.94 344 ALA A C 1
ATOM 2719 O O . ALA A 1 344 ? -22.590 -15.772 28.474 1.00 69.94 344 ALA A O 1
ATOM 2720 N N . THR A 1 345 ? -22.420 -14.546 26.604 1.00 64.50 345 THR A N 1
ATOM 2721 C CA . THR A 1 345 ? -23.815 -14.726 26.156 1.00 64.50 345 THR A CA 1
ATOM 2722 C C . THR A 1 345 ? -24.081 -16.062 25.459 1.00 64.50 345 THR A C 1
ATOM 2724 O O . THR A 1 345 ? -25.232 -16.460 25.344 1.00 64.50 345 THR A O 1
ATOM 2727 N N . ALA A 1 346 ? -23.043 -16.774 25.009 1.00 60.69 346 ALA A N 1
ATOM 2728 C CA . ALA A 1 346 ? -23.172 -18.101 24.396 1.00 60.69 346 ALA A CA 1
ATOM 2729 C C . ALA A 1 346 ? -23.216 -19.263 25.413 1.00 60.69 346 ALA A C 1
ATOM 2731 O O . ALA A 1 346 ? -23.468 -20.401 25.021 1.00 60.69 346 ALA A O 1
ATOM 2732 N N . ASN A 1 347 ? -22.925 -18.989 26.690 1.00 51.56 347 ASN A N 1
ATOM 2733 C CA . ASN A 1 347 ? -22.912 -19.971 27.782 1.00 51.56 347 ASN A CA 1
ATOM 2734 C C . ASN A 1 347 ? -24.125 -19.844 28.730 1.00 51.56 347 ASN A C 1
ATOM 2736 O O . ASN A 1 347 ? -24.166 -20.536 29.749 1.00 51.56 347 ASN A O 1
ATOM 2740 N N . GLU A 1 348 ? -25.077 -18.966 28.404 1.00 42.84 348 GLU A N 1
ATOM 2741 C CA . GLU A 1 348 ? -26.428 -18.905 28.985 1.00 42.84 348 GLU A CA 1
ATOM 2742 C C . GLU A 1 348 ? -27.414 -19.626 28.059 1.00 42.84 348 GLU A C 1
ATOM 2744 O O . GLU A 1 348 ? -28.317 -20.312 28.594 1.00 42.84 348 GLU A O 1
#

pLDDT: mean 81.75, std 15.51, range [37.88, 97.56]

Foldseek 3Di:
DPPVVPDDPVVVQVVQWDFDDDPNATATEGEDLAPSSVLVLLVVLVVLQPDQAFEWEWDAPDQNQWTWTDGDRYIYIYSDVSNCVPVVNPADDPSVLCSLPVLRYQYDYDQPLADDHPDDRSVSSNVSNVCPVDDPLVVVQVVQWDFADWPNATATEGEDLAPSSVLVLLVVLVVLQPDQQGEWQWDADLQRQWTWTDHDRYIYIYSQVSSCVVVVNQDDPPSQLCSQQPQRYAYEFAPQDDQVSQLVTHNAGNNRDGRGHNHYDYLLVVLCVLVVNVVSVPDHLVVLCVVLVHDTDQQDDPVNDQDSDPNDPDDDSSSVNNVCRGSVSSVVSVVSSVVVVVVVVVVD

Organism: Solanum commersonii (NCBI:txid4109)

Sequence (348 aa):
MKMSELLPLSWLVQASTYNVKIGEETVITTVTYREAIVISSISALKSELKTPDPFVGIDNVNNGDLLLFHVKNRCLIIQFNRMMKLDNLTDIPLSLKEFLWDKSITFIGPRNISQNSTESYIYLVVHVGYLTERLPLSWLVQASTYNVKIGEETVITTVTDREAIVISSISALKSELRTLDPFVGIDVVNNGDLLMFHVKKRCLIIQFNRMMKLDNLTDIPPSLQEFLCEETITFIGPKNISPNSIESSYIVGSSGQRLKFNRVVDVGYLTGKLCKKPDLLSSTLKELMGRVGIDIKKPLISERSMRPDWQSSSVLSEEVKLAMYQVHSSYQIESKIITDATSATANE